Protein AF-A0A6N7WH14-F1 (afdb_monomer)

Structure (mmCIF, N/CA/C/O backbone):
data_AF-A0A6N7WH14-F1
#
_entry.id   AF-A0A6N7WH14-F1
#
loop_
_atom_site.group_PDB
_atom_site.id
_atom_site.type_symbol
_atom_site.label_atom_id
_atom_site.label_alt_id
_atom_site.label_comp_id
_atom_site.label_asym_id
_atom_site.label_entity_id
_atom_site.label_seq_id
_atom_site.pdbx_PDB_ins_code
_atom_site.Cartn_x
_atom_site.Cartn_y
_atom_site.Cartn_z
_atom_site.occupancy
_atom_site.B_iso_or_equiv
_atom_site.auth_seq_id
_atom_site.auth_comp_id
_atom_site.auth_asym_id
_atom_site.auth_atom_id
_atom_site.pdbx_PDB_model_num
ATOM 1 N N . MET A 1 1 ? 15.151 -8.215 -25.742 1.00 89.31 1 MET A N 1
ATOM 2 C CA . MET A 1 1 ? 15.858 -7.360 -24.775 1.00 89.31 1 MET A CA 1
ATOM 3 C C . MET A 1 1 ? 15.892 -5.971 -25.375 1.00 89.31 1 MET A C 1
ATOM 5 O O . MET A 1 1 ? 16.094 -5.897 -26.584 1.00 89.31 1 MET A O 1
ATOM 9 N N . PHE A 1 2 ? 15.720 -4.912 -24.582 1.00 92.88 2 PHE A N 1
ATOM 10 C CA . PHE A 1 2 ? 15.799 -3.542 -25.092 1.00 92.88 2 PHE A CA 1
ATOM 11 C C . PHE A 1 2 ? 17.245 -3.158 -25.418 1.00 92.88 2 PHE A C 1
ATOM 13 O O . PHE A 1 2 ? 18.193 -3.515 -24.712 1.00 92.88 2 PHE A O 1
ATOM 20 N N . THR A 1 3 ? 17.411 -2.418 -26.504 1.00 93.94 3 THR A N 1
ATOM 21 C CA . THR A 1 3 ? 18.642 -1.703 -26.835 1.00 93.94 3 THR A CA 1
ATOM 22 C C . THR A 1 3 ? 18.815 -0.477 -25.935 1.00 93.94 3 THR A C 1
ATOM 24 O O . THR A 1 3 ? 17.905 -0.071 -25.212 1.00 93.94 3 THR A O 1
ATOM 27 N N . GLU A 1 4 ? 20.001 0.132 -25.975 1.00 91.56 4 GLU A N 1
ATOM 28 C CA . GLU A 1 4 ? 20.279 1.369 -25.236 1.00 91.56 4 GLU A CA 1
ATOM 29 C C . GLU A 1 4 ? 19.341 2.505 -25.666 1.00 91.56 4 GLU A C 1
ATOM 31 O O . GLU A 1 4 ? 18.706 3.111 -24.811 1.00 91.56 4 GLU A O 1
ATOM 36 N N . ILE A 1 5 ? 19.166 2.690 -26.981 1.00 94.50 5 ILE A N 1
ATOM 37 C CA . ILE A 1 5 ? 18.263 3.697 -27.559 1.00 94.50 5 ILE A CA 1
ATOM 38 C C . ILE A 1 5 ? 16.813 3.439 -27.137 1.00 94.50 5 ILE A C 1
ATOM 40 O O . ILE A 1 5 ? 16.114 4.365 -26.748 1.00 94.50 5 ILE A O 1
ATOM 44 N N . GLU A 1 6 ? 16.346 2.188 -27.186 1.00 95.44 6 GLU A N 1
ATOM 45 C CA . GLU A 1 6 ? 14.987 1.862 -26.735 1.00 95.44 6 GLU A CA 1
ATOM 46 C C . GLU A 1 6 ? 14.811 2.121 -25.237 1.00 95.44 6 GLU A C 1
ATOM 48 O O . GLU A 1 6 ? 13.754 2.588 -24.831 1.00 95.44 6 GLU A O 1
ATOM 53 N N . THR A 1 7 ? 15.840 1.868 -24.423 1.00 94.69 7 THR A N 1
ATOM 54 C CA . THR A 1 7 ? 15.794 2.165 -22.984 1.00 94.69 7 THR A CA 1
ATOM 55 C C . THR A 1 7 ? 15.702 3.672 -22.733 1.00 94.69 7 THR A C 1
ATOM 57 O O . THR A 1 7 ? 14.920 4.088 -21.885 1.00 94.69 7 THR A O 1
ATOM 60 N N . ASP A 1 8 ? 16.442 4.489 -23.487 1.00 94.44 8 ASP A N 1
ATOM 61 C CA . ASP A 1 8 ? 16.362 5.954 -23.386 1.00 94.44 8 ASP A CA 1
ATOM 62 C C . ASP A 1 8 ? 14.974 6.474 -23.766 1.00 94.44 8 ASP A C 1
ATOM 64 O O . ASP A 1 8 ? 14.409 7.300 -23.056 1.00 94.44 8 ASP A O 1
ATOM 68 N N . VAL A 1 9 ? 14.369 5.916 -24.818 1.00 95.38 9 VAL A N 1
ATOM 69 C CA . VAL A 1 9 ? 12.992 6.256 -25.203 1.00 95.38 9 VAL A CA 1
ATOM 70 C C . VAL A 1 9 ? 11.992 5.905 -24.095 1.00 95.38 9 VAL A C 1
ATOM 72 O O . VAL A 1 9 ? 11.074 6.681 -23.847 1.00 95.38 9 VAL A O 1
ATOM 75 N N . LEU A 1 10 ? 12.155 4.769 -23.402 1.00 95.25 10 LEU A N 1
ATOM 76 C CA . LEU A 1 10 ? 11.286 4.429 -22.266 1.00 95.25 10 LEU A CA 1
ATOM 77 C C . LEU A 1 10 ? 11.414 5.452 -21.128 1.00 95.25 10 LEU A C 1
ATOM 79 O O . LEU A 1 10 ? 10.399 5.831 -20.552 1.00 95.25 10 LEU A O 1
ATOM 83 N N . LEU A 1 11 ? 12.631 5.909 -20.818 1.00 94.44 11 LEU A N 1
ATOM 84 C CA . LEU A 1 11 ? 12.867 6.934 -19.794 1.00 94.44 11 LEU A CA 1
ATOM 85 C C . LEU A 1 11 ? 12.249 8.285 -20.188 1.00 94.44 11 LEU A C 1
ATOM 87 O O . LEU A 1 11 ? 11.604 8.929 -19.365 1.00 94.44 11 LEU A O 1
ATOM 91 N N . GLU A 1 12 ? 12.365 8.687 -21.456 1.00 95.38 12 GLU A N 1
ATOM 92 C CA . GLU A 1 12 ? 11.712 9.897 -21.976 1.00 95.38 12 GLU A CA 1
ATOM 93 C C . GLU A 1 12 ? 10.176 9.806 -21.928 1.00 95.38 12 GLU A C 1
ATOM 95 O O . GLU A 1 12 ? 9.502 10.804 -21.662 1.00 95.38 12 GLU A O 1
ATOM 100 N N . GLU A 1 13 ? 9.598 8.627 -22.183 1.00 94.88 13 GLU A N 1
ATOM 101 C CA . GLU A 1 13 ? 8.156 8.390 -22.029 1.00 94.88 13 GLU A CA 1
ATOM 102 C C . GLU A 1 13 ? 7.737 8.439 -20.550 1.00 94.88 13 GLU A C 1
ATOM 104 O O . GLU A 1 13 ? 6.717 9.045 -20.227 1.00 94.88 13 GLU A O 1
ATOM 109 N N . ILE A 1 14 ? 8.522 7.851 -19.643 1.00 93.94 14 ILE A N 1
ATOM 110 C CA . ILE A 1 14 ? 8.273 7.902 -18.193 1.00 93.94 14 ILE A CA 1
ATOM 111 C C . ILE A 1 14 ? 8.231 9.350 -17.700 1.00 93.94 14 ILE A C 1
ATOM 113 O O . ILE A 1 14 ? 7.238 9.745 -17.082 1.00 93.94 14 ILE A O 1
ATOM 117 N N . ALA A 1 15 ? 9.237 10.147 -18.068 1.00 92.88 15 ALA A N 1
ATOM 118 C CA . ALA A 1 15 ? 9.361 11.542 -17.655 1.00 92.88 15 ALA A CA 1
ATOM 119 C C . ALA A 1 15 ? 8.142 12.393 -18.056 1.00 92.88 15 ALA A C 1
ATOM 121 O O . ALA A 1 15 ? 7.701 13.254 -17.298 1.00 92.88 15 ALA A O 1
ATOM 122 N N . GLN A 1 16 ? 7.529 12.123 -19.214 1.00 92.25 16 GLN A N 1
ATOM 123 C CA . GLN A 1 16 ? 6.303 12.819 -19.634 1.00 92.25 16 GLN A CA 1
ATOM 124 C C . GLN A 1 16 ? 5.112 12.538 -18.711 1.00 92.25 16 GLN A C 1
ATOM 126 O O . GLN A 1 16 ? 4.240 13.392 -18.550 1.00 92.25 16 GLN A O 1
ATOM 131 N N . GLY A 1 17 ? 5.029 11.338 -18.134 1.00 88.12 17 GLY A N 1
ATOM 132 C CA . GLY A 1 17 ? 4.005 11.040 -17.138 1.00 88.12 17 GLY A CA 1
ATOM 133 C C . GLY A 1 17 ? 4.346 11.611 -15.758 1.00 88.12 17 GLY A C 1
ATOM 134 O O . GLY A 1 17 ? 3.426 12.047 -15.068 1.00 88.12 17 GLY A O 1
ATOM 135 N N . ASP A 1 18 ? 5.632 11.707 -15.395 1.00 86.81 18 ASP A N 1
ATOM 136 C CA . ASP A 1 18 ? 6.079 12.358 -14.148 1.00 86.81 18 ASP A CA 1
ATOM 137 C C . ASP A 1 18 ? 5.640 13.825 -14.108 1.00 86.81 18 ASP A C 1
ATOM 139 O O . ASP A 1 18 ? 5.101 14.291 -13.104 1.00 86.81 18 ASP A O 1
ATOM 143 N N . GLU A 1 19 ? 5.757 14.535 -15.236 1.00 87.75 19 GLU A N 1
ATOM 144 C CA . GLU A 1 19 ? 5.267 15.913 -15.384 1.00 87.75 19 GLU A CA 1
ATOM 145 C C . GLU A 1 19 ? 3.758 16.057 -15.111 1.00 87.75 19 GLU A C 1
ATOM 147 O O . GLU A 1 19 ? 3.279 17.147 -14.785 1.00 87.75 19 GLU A O 1
ATOM 152 N N . LEU A 1 20 ? 2.991 14.972 -15.250 1.00 84.94 20 LEU A N 1
ATOM 153 C CA . LEU A 1 20 ? 1.540 14.968 -15.092 1.00 84.94 20 LEU A CA 1
ATOM 154 C C . LEU A 1 20 ? 1.083 14.444 -13.734 1.00 84.94 20 LEU A C 1
ATOM 156 O O . LEU A 1 20 ? 0.039 14.889 -13.267 1.00 84.94 20 LEU A O 1
ATOM 160 N N . TYR A 1 21 ? 1.817 13.525 -13.108 1.00 80.50 21 TYR A N 1
ATOM 161 C CA . TYR A 1 21 ? 1.349 12.706 -11.984 1.00 80.50 21 TYR A CA 1
ATOM 162 C C . TYR A 1 21 ? 0.668 13.492 -10.859 1.00 80.50 21 TYR A C 1
ATOM 164 O O . TYR A 1 21 ? -0.438 13.140 -10.443 1.00 80.50 21 TYR A O 1
ATOM 172 N N . GLU A 1 22 ? 1.278 14.592 -10.417 1.00 79.44 22 GLU A N 1
ATOM 173 C CA . GLU A 1 22 ? 0.738 15.401 -9.319 1.00 79.44 22 GLU A CA 1
ATOM 174 C C . GLU A 1 22 ? -0.555 16.148 -9.689 1.00 79.44 22 GLU A C 1
ATOM 176 O O . GLU A 1 22 ? -1.355 16.481 -8.813 1.00 79.44 22 GLU A O 1
ATOM 181 N N . SER A 1 23 ? -0.778 16.419 -10.978 1.00 84.94 23 SER A N 1
ATOM 182 C CA . SER A 1 23 ? -1.892 17.245 -11.466 1.00 84.94 23 SER A CA 1
ATOM 183 C C . SER A 1 23 ? -2.990 16.458 -12.192 1.00 84.94 23 SER A C 1
ATOM 185 O O . SER A 1 23 ? -4.148 16.877 -12.179 1.00 84.94 23 SER A O 1
ATOM 187 N N . ASP A 1 24 ? -2.651 15.316 -12.797 1.00 86.94 24 ASP A N 1
ATOM 188 C CA . ASP A 1 24 ? -3.544 14.461 -13.580 1.00 86.94 24 ASP A CA 1
ATOM 189 C C . ASP A 1 24 ? -3.035 13.005 -13.629 1.00 86.94 24 ASP A C 1
ATOM 191 O O . ASP A 1 24 ? -2.483 12.526 -14.625 1.00 86.94 24 ASP A O 1
ATOM 195 N N . ALA A 1 25 ? -3.264 12.268 -12.539 1.00 86.62 25 ALA A N 1
ATOM 196 C CA . ALA A 1 25 ? -2.858 10.868 -12.421 1.00 86.62 25 ALA A CA 1
ATOM 197 C C . ALA A 1 25 ? -3.458 9.954 -13.509 1.00 86.62 25 ALA A C 1
ATOM 199 O O . ALA A 1 25 ? -2.819 8.989 -13.917 1.00 86.62 25 ALA A O 1
ATOM 200 N N . ASN A 1 26 ? -4.665 10.239 -14.018 1.00 88.69 26 ASN A N 1
ATOM 201 C CA . ASN A 1 26 ? -5.267 9.409 -15.070 1.00 88.69 26 ASN A CA 1
ATOM 202 C C . ASN A 1 26 ? -4.517 9.561 -16.395 1.00 88.69 26 ASN A C 1
ATOM 204 O O . ASN A 1 26 ? -4.292 8.569 -17.088 1.00 88.69 26 ASN A O 1
ATOM 208 N N . ARG A 1 27 ? -4.109 10.787 -16.729 1.00 89.25 27 ARG A N 1
ATOM 209 C CA . ARG A 1 27 ? -3.313 11.046 -17.928 1.00 89.25 27 ARG A CA 1
ATOM 210 C C . ARG A 1 27 ? -1.874 10.553 -17.779 1.00 89.25 27 ARG A C 1
ATOM 212 O O . ARG A 1 27 ? -1.311 10.066 -18.754 1.00 89.25 27 ARG A O 1
ATOM 219 N N . ALA A 1 28 ? -1.301 10.602 -16.574 1.00 91.38 28 ALA A N 1
ATOM 220 C CA . ALA A 1 28 ? -0.027 9.937 -16.295 1.00 91.38 28 ALA A CA 1
ATOM 221 C C . ALA A 1 28 ? -0.129 8.419 -16.554 1.00 91.38 28 ALA A C 1
ATOM 223 O O . ALA A 1 28 ? 0.705 7.857 -17.263 1.00 91.38 28 ALA A O 1
ATOM 224 N N . ILE A 1 29 ? -1.211 7.770 -16.094 1.00 94.38 29 ILE A N 1
ATOM 225 C CA . ILE A 1 29 ? -1.475 6.339 -16.339 1.00 94.38 29 ILE A CA 1
ATOM 226 C C . ILE A 1 29 ? -1.560 6.007 -17.837 1.00 94.38 29 ILE A C 1
ATOM 228 O O . ILE A 1 29 ? -1.097 4.938 -18.225 1.00 94.38 29 ILE A O 1
ATOM 232 N N . ASP A 1 30 ? -2.107 6.878 -18.694 1.00 92.44 30 ASP A N 1
ATOM 233 C CA . ASP A 1 30 ? -2.156 6.627 -20.148 1.00 92.44 30 ASP A CA 1
ATOM 234 C C . ASP A 1 30 ? -0.770 6.385 -20.758 1.00 92.44 30 ASP A C 1
ATOM 236 O O . ASP A 1 30 ? -0.611 5.539 -21.641 1.00 92.44 30 ASP A O 1
ATOM 240 N N . ILE A 1 31 ? 0.231 7.107 -20.261 1.00 93.44 31 ILE A N 1
ATOM 241 C CA . ILE A 1 31 ? 1.618 6.998 -20.710 1.00 93.44 31 ILE A CA 1
ATOM 242 C C . ILE A 1 31 ? 2.280 5.815 -20.003 1.00 93.44 31 ILE A C 1
ATOM 244 O O . ILE A 1 31 ? 2.768 4.869 -20.628 1.00 93.44 31 ILE A O 1
ATOM 248 N N . TRP A 1 32 ? 2.230 5.836 -18.678 1.00 95.38 32 TRP A N 1
ATOM 249 C CA . TRP A 1 32 ? 2.937 4.906 -17.817 1.00 95.38 32 TRP A CA 1
ATOM 250 C C . TRP A 1 32 ? 2.485 3.456 -17.964 1.00 95.38 32 TRP A C 1
ATOM 252 O O . TRP A 1 32 ? 3.312 2.546 -17.988 1.00 95.38 32 TRP A O 1
ATOM 262 N N . TYR A 1 33 ? 1.187 3.211 -18.124 1.00 96.31 33 TYR A N 1
ATOM 263 C CA . TYR A 1 33 ? 0.689 1.853 -18.310 1.00 96.31 33 TYR A CA 1
ATOM 264 C C . TYR A 1 33 ? 1.182 1.237 -19.627 1.00 96.31 33 TYR A C 1
ATOM 266 O O . TYR A 1 33 ? 1.518 0.053 -19.673 1.00 96.31 33 TYR A O 1
ATOM 274 N N . SER A 1 34 ? 1.297 2.045 -20.686 1.00 95.81 34 SER A N 1
ATOM 275 C CA . SER A 1 34 ? 1.865 1.609 -21.965 1.00 95.81 34 SER A CA 1
ATOM 276 C C . SER A 1 34 ? 3.337 1.212 -21.813 1.00 95.81 34 SER A C 1
ATOM 278 O O . SER A 1 34 ? 3.736 0.132 -22.255 1.00 95.81 34 SER A O 1
ATOM 280 N N . VAL A 1 35 ? 4.129 2.037 -21.119 1.00 96.19 35 VAL A N 1
ATOM 281 C CA . VAL A 1 35 ? 5.536 1.740 -20.801 1.00 96.19 35 VAL A CA 1
ATOM 282 C C . VAL A 1 35 ? 5.658 0.450 -19.987 1.00 96.19 35 VAL A C 1
ATOM 284 O O . VAL A 1 35 ? 6.426 -0.443 -20.352 1.00 96.19 35 VAL A O 1
ATOM 287 N N . PHE A 1 36 ? 4.846 0.303 -18.937 1.00 96.88 36 PHE A N 1
ATOM 288 C CA . PHE A 1 36 ? 4.792 -0.911 -18.124 1.00 96.88 36 PHE A CA 1
ATOM 289 C C . PHE A 1 36 ? 4.541 -2.156 -18.981 1.00 96.88 36 PHE A C 1
ATOM 291 O O . PHE A 1 36 ? 5.265 -3.143 -18.854 1.00 96.88 36 PHE A O 1
ATOM 298 N N . LEU A 1 37 ? 3.554 -2.119 -19.882 1.00 97.62 37 LEU A N 1
ATOM 299 C CA . LEU A 1 37 ? 3.241 -3.259 -20.742 1.00 97.62 37 LEU A CA 1
ATOM 300 C C . LEU A 1 37 ? 4.403 -3.614 -21.676 1.00 97.62 37 LEU A C 1
ATOM 302 O O . LEU A 1 37 ? 4.669 -4.801 -21.870 1.00 97.62 37 LEU A O 1
ATOM 306 N N . LYS A 1 38 ? 5.121 -2.625 -22.229 1.00 97.00 38 LYS A N 1
ATOM 307 C CA . LYS A 1 38 ? 6.330 -2.878 -23.035 1.00 97.00 38 LYS A CA 1
ATOM 308 C C . LYS A 1 38 ? 7.372 -3.639 -22.209 1.00 97.00 38 LYS A C 1
ATOM 310 O O . LYS A 1 38 ? 7.837 -4.692 -22.644 1.00 97.00 38 LYS A O 1
ATOM 315 N N . ILE A 1 39 ? 7.679 -3.150 -21.005 1.00 96.31 39 ILE A N 1
ATOM 316 C CA . ILE A 1 39 ? 8.662 -3.762 -20.096 1.00 96.31 39 ILE A CA 1
ATOM 317 C C . ILE A 1 39 ? 8.235 -5.179 -19.697 1.00 96.31 39 ILE A C 1
ATOM 319 O O . ILE A 1 39 ? 9.015 -6.126 -19.814 1.00 96.31 39 ILE A O 1
ATOM 323 N N . ALA A 1 40 ? 6.979 -5.344 -19.280 1.00 96.56 40 ALA A N 1
ATOM 324 C CA . ALA A 1 40 ? 6.444 -6.626 -18.851 1.00 96.56 40 ALA A CA 1
ATOM 325 C C . ALA A 1 40 ? 6.462 -7.664 -19.984 1.00 96.56 40 ALA A C 1
ATOM 327 O O . ALA A 1 40 ? 6.865 -8.809 -19.774 1.00 96.56 40 ALA A O 1
ATOM 328 N N . ASN A 1 41 ? 6.055 -7.274 -21.195 1.00 97.00 41 ASN A N 1
ATOM 329 C CA . ASN A 1 41 ? 6.047 -8.167 -22.352 1.00 97.00 41 ASN A CA 1
ATOM 330 C C . ASN A 1 41 ? 7.458 -8.586 -22.763 1.00 97.00 41 ASN A C 1
ATOM 332 O O . ASN A 1 41 ? 7.674 -9.757 -23.075 1.00 97.00 41 ASN A O 1
ATOM 336 N N . GLU A 1 42 ? 8.421 -7.667 -22.717 1.00 96.31 42 GLU A N 1
ATOM 337 C CA . GLU A 1 42 ? 9.811 -7.982 -23.031 1.00 96.31 42 GLU A CA 1
ATOM 338 C C . GLU A 1 42 ? 10.405 -8.971 -22.018 1.00 96.31 42 GLU A C 1
ATOM 340 O O . GLU A 1 42 ? 10.963 -10.005 -22.392 1.00 96.31 42 GLU A O 1
ATOM 345 N N . SER A 1 43 ? 10.202 -8.732 -20.722 1.00 94.94 43 SER A N 1
ATOM 346 C CA . SER A 1 43 ? 10.679 -9.641 -19.674 1.00 94.94 43 SER A CA 1
ATOM 347 C C . SER A 1 43 ? 10.025 -11.026 -19.754 1.00 94.94 43 SER A C 1
ATOM 349 O O . SER A 1 43 ? 10.706 -12.044 -19.586 1.00 94.94 43 SER A O 1
ATOM 351 N N . LYS A 1 44 ? 8.739 -11.095 -20.123 1.00 94.62 44 LYS A N 1
ATOM 352 C CA . LYS A 1 44 ? 8.045 -12.360 -20.420 1.00 94.62 44 LYS A CA 1
ATOM 353 C C . LYS A 1 44 ? 8.605 -13.066 -21.651 1.00 94.62 44 LYS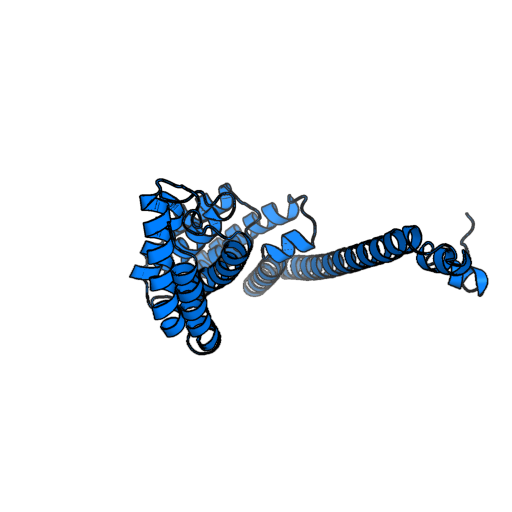 A C 1
ATOM 355 O O . LYS A 1 44 ? 8.792 -14.282 -21.613 1.00 94.62 44 LYS A O 1
ATOM 360 N N . ALA A 1 45 ? 8.899 -12.339 -22.730 1.00 95.81 45 ALA A N 1
ATOM 361 C CA . ALA A 1 45 ? 9.515 -12.904 -23.933 1.00 95.81 45 ALA A CA 1
ATOM 362 C C . ALA A 1 45 ? 10.894 -13.516 -23.624 1.00 95.81 45 ALA A C 1
ATOM 364 O O . ALA A 1 45 ? 11.270 -14.546 -24.188 1.00 95.81 45 ALA A O 1
ATOM 365 N N . MET A 1 46 ? 11.599 -12.939 -22.649 1.00 94.25 46 MET A N 1
ATOM 366 C CA . MET A 1 46 ? 12.848 -13.462 -22.096 1.00 94.25 46 MET A CA 1
ATOM 367 C C . MET A 1 46 ? 12.662 -14.602 -21.080 1.00 94.25 46 MET A C 1
ATOM 369 O O . MET A 1 46 ? 13.654 -15.138 -20.588 1.00 94.25 46 MET A O 1
ATOM 373 N N . LYS A 1 47 ? 11.419 -15.009 -20.782 1.00 94.31 47 LYS A N 1
ATOM 374 C CA . LYS A 1 47 ? 11.053 -16.028 -19.779 1.00 94.31 47 LYS A CA 1
ATOM 375 C C . LYS A 1 47 ? 11.584 -15.714 -18.375 1.00 94.31 47 LYS A C 1
ATOM 377 O O . LYS A 1 47 ? 11.900 -16.625 -17.611 1.00 94.31 47 LYS A O 1
ATOM 382 N N . SER A 1 48 ? 11.705 -14.430 -18.055 1.00 93.19 48 SER A N 1
ATOM 383 C CA . SER A 1 48 ? 12.173 -13.958 -16.758 1.00 93.19 48 SER A CA 1
ATOM 384 C C . SER A 1 48 ? 10.999 -13.685 -15.823 1.00 93.19 48 SER A C 1
ATOM 386 O O . SER A 1 48 ? 10.009 -13.085 -16.233 1.00 93.19 48 SER A O 1
ATOM 388 N N . THR A 1 49 ? 11.147 -14.057 -14.551 1.00 92.12 49 THR A N 1
ATOM 389 C CA . THR A 1 49 ? 10.255 -13.622 -13.465 1.00 92.12 49 THR A CA 1
ATOM 390 C C . THR A 1 49 ? 10.664 -12.265 -12.886 1.00 92.12 49 THR A C 1
ATOM 392 O O . THR A 1 49 ? 9.954 -11.713 -12.055 1.00 92.12 49 THR A O 1
ATOM 395 N N . TYR A 1 50 ? 11.787 -11.691 -13.316 1.00 90.81 50 TYR A N 1
ATOM 396 C CA . TYR A 1 50 ? 12.209 -10.342 -12.941 1.00 90.81 50 TYR A CA 1
ATOM 397 C C . TYR A 1 50 ? 11.682 -9.313 -13.950 1.00 90.81 50 TYR A C 1
ATOM 399 O O . TYR A 1 50 ? 12.016 -9.401 -15.136 1.00 90.81 50 TYR A O 1
ATOM 407 N N . LEU A 1 51 ? 10.886 -8.339 -13.480 1.00 90.88 51 LEU A N 1
ATOM 408 C CA . LEU A 1 51 ? 10.180 -7.353 -14.318 1.00 90.88 51 LEU A CA 1
ATOM 409 C C . LEU A 1 51 ? 11.118 -6.548 -15.221 1.00 90.88 51 LEU A C 1
ATOM 411 O O . LEU A 1 51 ? 10.768 -6.281 -16.366 1.00 90.88 51 LEU A O 1
ATOM 415 N N . TYR A 1 52 ? 12.316 -6.201 -14.751 1.00 90.50 52 TYR A N 1
ATOM 416 C CA . TYR A 1 52 ? 13.252 -5.350 -15.494 1.00 90.50 52 TYR A CA 1
ATOM 417 C C . TYR A 1 52 ? 14.321 -6.139 -16.259 1.00 90.50 52 TYR A C 1
ATOM 419 O O . TYR A 1 52 ? 15.330 -5.574 -16.667 1.00 90.50 52 TYR A O 1
ATOM 427 N N . ALA A 1 53 ? 14.129 -7.444 -16.479 1.00 89.75 53 ALA A N 1
ATOM 428 C CA . ALA A 1 53 ? 15.124 -8.287 -17.150 1.00 89.75 53 ALA A CA 1
ATOM 429 C C . ALA A 1 53 ? 15.433 -7.866 -18.594 1.00 89.75 53 ALA A C 1
ATOM 431 O O . ALA A 1 53 ? 16.512 -8.169 -19.105 1.00 89.75 53 ALA A O 1
ATOM 432 N N . GLY A 1 54 ? 14.503 -7.163 -19.246 1.00 89.06 54 GLY A N 1
ATOM 433 C CA . GLY A 1 54 ? 14.711 -6.566 -20.562 1.00 89.06 54 GLY A CA 1
ATOM 434 C C . GLY A 1 54 ? 15.676 -5.377 -20.589 1.00 89.06 54 GLY A C 1
ATOM 435 O O . GLY A 1 54 ? 16.122 -5.024 -21.680 1.00 89.06 54 GLY A O 1
ATOM 436 N N . ILE A 1 55 ? 16.003 -4.779 -19.437 1.00 91.12 55 ILE A N 1
ATOM 437 C CA . ILE A 1 55 ? 16.830 -3.571 -19.314 1.00 91.12 55 ILE A CA 1
ATOM 438 C C . ILE A 1 55 ? 18.273 -3.972 -19.003 1.00 91.12 55 ILE A C 1
ATOM 440 O O . ILE A 1 55 ? 18.567 -4.566 -17.968 1.00 91.12 55 ILE A O 1
ATOM 444 N N . ARG A 1 56 ? 19.189 -3.667 -19.926 1.00 85.62 56 ARG A N 1
ATOM 445 C CA . ARG A 1 56 ? 20.591 -4.105 -19.833 1.00 85.62 56 ARG A CA 1
ATOM 446 C C . ARG A 1 56 ? 21.417 -3.280 -18.847 1.00 85.62 56 ARG A C 1
ATOM 448 O O . ARG A 1 56 ? 22.330 -3.818 -18.222 1.00 85.62 56 ARG A O 1
ATOM 455 N N . ASP A 1 57 ? 21.142 -1.983 -18.769 1.00 88.50 57 ASP A N 1
ATOM 456 C CA . ASP A 1 57 ? 21.870 -1.063 -17.902 1.00 88.50 57 ASP A CA 1
ATOM 457 C C . ASP A 1 57 ? 21.274 -1.074 -16.491 1.00 88.50 57 ASP A C 1
ATOM 459 O O . ASP A 1 57 ? 20.081 -0.837 -16.303 1.00 88.50 57 ASP A O 1
ATOM 463 N N . TYR A 1 58 ? 22.118 -1.356 -15.499 1.00 84.19 58 TYR A N 1
ATOM 464 C CA . TYR A 1 58 ? 21.702 -1.444 -14.102 1.00 84.19 58 TYR A CA 1
ATOM 465 C C . TYR A 1 58 ? 21.177 -0.110 -13.556 1.00 84.19 58 TYR A C 1
ATOM 467 O O . TYR A 1 58 ? 20.177 -0.096 -12.845 1.00 84.19 58 TYR A O 1
ATOM 475 N N . TRP A 1 59 ? 21.825 1.008 -13.886 1.00 87.38 59 TRP A N 1
ATOM 476 C CA . TRP A 1 59 ? 21.430 2.324 -13.388 1.00 87.38 59 TRP A CA 1
ATOM 477 C C . TRP A 1 59 ? 20.107 2.770 -14.002 1.00 87.38 59 TRP A C 1
ATOM 479 O O . TRP A 1 59 ? 19.234 3.230 -13.271 1.00 87.38 59 TRP A O 1
ATOM 489 N N . LYS A 1 60 ? 19.904 2.524 -15.302 1.00 89.50 60 LYS A N 1
ATOM 490 C CA . LYS A 1 60 ? 18.608 2.781 -15.952 1.00 89.50 60 LYS A CA 1
ATOM 491 C C . LYS A 1 60 ? 17.503 1.877 -15.398 1.00 89.50 60 LYS A C 1
ATOM 493 O O . LYS A 1 60 ? 16.379 2.325 -15.211 1.00 89.50 60 LYS A O 1
ATOM 498 N N . ALA A 1 61 ? 17.810 0.617 -15.075 1.00 86.75 61 ALA A N 1
ATOM 499 C CA . ALA A 1 61 ? 16.849 -0.273 -14.421 1.00 86.75 61 ALA A CA 1
ATOM 500 C C . ALA A 1 61 ? 16.452 0.226 -13.018 1.00 86.75 61 ALA A C 1
ATOM 502 O O . ALA A 1 61 ? 15.288 0.115 -12.644 1.00 86.75 61 ALA A O 1
ATOM 503 N N . MET A 1 62 ? 17.395 0.796 -12.259 1.00 84.69 62 MET A N 1
ATOM 504 C CA . MET A 1 62 ? 17.111 1.418 -10.960 1.00 84.69 62 MET A CA 1
ATOM 505 C C . MET A 1 62 ? 16.225 2.662 -11.094 1.00 84.69 62 MET A C 1
ATOM 507 O O . MET A 1 62 ? 15.309 2.833 -10.298 1.00 84.69 62 MET A O 1
ATOM 511 N N . GLU A 1 63 ? 16.463 3.499 -12.105 1.00 87.06 63 GLU A N 1
ATOM 512 C CA . GLU A 1 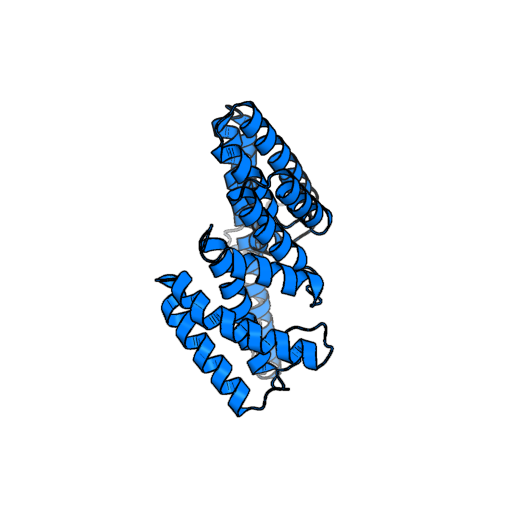63 ? 15.643 4.682 -12.395 1.00 87.06 63 GLU A CA 1
ATOM 513 C C . GLU A 1 63 ? 14.201 4.296 -12.752 1.00 87.06 63 GLU A C 1
ATOM 515 O O . GLU A 1 63 ? 13.256 4.764 -12.119 1.00 87.06 63 GLU A O 1
ATOM 520 N N . ILE A 1 64 ? 14.034 3.334 -13.666 1.00 86.12 64 ILE A N 1
ATOM 521 C CA . ILE A 1 64 ? 12.722 2.763 -14.008 1.00 86.12 64 ILE A CA 1
ATOM 522 C C . ILE A 1 64 ? 12.057 2.140 -12.772 1.00 86.12 64 ILE A C 1
ATOM 524 O O . ILE A 1 64 ? 10.847 2.256 -12.593 1.00 86.12 64 ILE A O 1
ATOM 528 N N . SER A 1 65 ? 12.824 1.487 -11.894 1.00 83.62 65 SER A N 1
ATOM 529 C CA . SER A 1 65 ? 12.262 0.915 -10.670 1.00 83.62 65 SER A CA 1
ATOM 530 C C . SER A 1 65 ? 11.728 1.973 -9.707 1.00 83.62 65 SER A C 1
ATOM 532 O O . SER A 1 65 ? 10.789 1.663 -8.983 1.00 83.62 65 SER A O 1
ATOM 534 N N . GLY A 1 66 ? 12.299 3.181 -9.684 1.00 82.06 66 GLY A N 1
ATOM 535 C CA . GLY A 1 66 ? 11.784 4.286 -8.871 1.00 82.06 66 GLY A CA 1
ATOM 536 C C . GLY A 1 66 ? 10.403 4.741 -9.344 1.00 82.06 66 GLY A C 1
ATOM 537 O O . GLY A 1 66 ? 9.473 4.813 -8.549 1.00 82.06 66 GLY A O 1
ATOM 538 N N . TRP A 1 67 ? 10.245 4.926 -10.656 1.00 90.06 67 TRP A N 1
ATOM 539 C CA . TRP A 1 67 ? 8.965 5.272 -11.286 1.00 90.06 67 TRP A CA 1
ATOM 540 C C . TRP A 1 67 ? 7.855 4.234 -11.039 1.00 90.06 67 TRP A C 1
ATOM 542 O O . TRP A 1 67 ? 6.666 4.553 -10.978 1.00 90.06 67 TRP A O 1
ATOM 552 N N . PHE A 1 68 ? 8.217 2.958 -10.909 1.00 89.75 68 PHE A N 1
ATOM 553 C CA . PHE A 1 68 ? 7.232 1.894 -10.756 1.00 89.75 68 PHE A CA 1
ATOM 554 C C . PHE A 1 68 ? 6.370 2.055 -9.492 1.00 89.75 68 PHE A C 1
ATOM 556 O O . PHE A 1 68 ? 5.168 1.774 -9.531 1.00 89.75 68 PHE A O 1
ATOM 563 N N . ASP A 1 69 ? 6.946 2.557 -8.398 1.00 86.75 69 ASP A N 1
ATOM 564 C CA . ASP A 1 69 ? 6.206 2.840 -7.163 1.00 86.75 69 ASP A CA 1
ATOM 565 C C . ASP A 1 69 ? 5.175 3.971 -7.362 1.00 86.75 69 ASP A C 1
ATOM 567 O O . ASP A 1 69 ? 4.064 3.917 -6.811 1.00 86.75 69 ASP A O 1
ATOM 571 N N . ASP A 1 70 ? 5.483 4.944 -8.224 1.00 89.69 70 ASP A N 1
ATOM 572 C CA . ASP A 1 70 ? 4.559 6.013 -8.612 1.00 89.69 70 ASP A CA 1
ATOM 573 C C . ASP A 1 70 ? 3.410 5.482 -9.471 1.00 89.69 70 ASP A C 1
ATOM 575 O O . ASP A 1 70 ? 2.254 5.844 -9.241 1.00 89.69 70 ASP A O 1
ATOM 579 N N . LEU A 1 71 ? 3.667 4.542 -10.388 1.00 92.88 71 LEU A N 1
ATOM 580 C CA . LEU A 1 71 ? 2.603 3.881 -11.151 1.00 92.88 71 LEU A CA 1
ATOM 581 C C . LEU A 1 71 ? 1.659 3.076 -10.241 1.00 92.88 71 LEU A C 1
ATOM 583 O O . LEU A 1 71 ? 0.433 3.162 -10.383 1.00 92.88 71 LEU A O 1
ATOM 587 N N . VAL A 1 72 ? 2.202 2.311 -9.287 1.00 91.19 72 VAL A N 1
ATOM 588 C CA . VAL A 1 72 ? 1.395 1.578 -8.293 1.00 91.19 72 VAL A CA 1
ATOM 589 C C . VAL A 1 72 ? 0.498 2.546 -7.518 1.00 91.19 72 VAL A C 1
ATOM 591 O O . VAL A 1 72 ? -0.698 2.280 -7.332 1.00 91.19 72 VAL A O 1
ATOM 594 N N . SER A 1 73 ? 1.062 3.682 -7.105 1.00 87.88 73 SER A N 1
ATOM 595 C CA . SER A 1 73 ? 0.362 4.737 -6.376 1.00 87.88 73 SER A CA 1
ATOM 596 C C . SER A 1 73 ? -0.709 5.416 -7.233 1.00 87.88 73 SER A C 1
ATOM 598 O O . SER A 1 73 ? -1.851 5.547 -6.791 1.00 87.88 73 SER A O 1
ATOM 600 N N . ALA A 1 74 ? -0.410 5.772 -8.482 1.00 90.50 74 ALA A N 1
ATOM 601 C CA . ALA A 1 74 ? -1.365 6.368 -9.414 1.00 90.50 74 ALA A CA 1
ATOM 602 C C . ALA A 1 74 ? -2.581 5.463 -9.634 1.00 90.50 74 ALA A C 1
ATOM 604 O O . ALA A 1 74 ? -3.727 5.914 -9.530 1.00 90.50 74 ALA A O 1
ATOM 605 N N . PHE A 1 75 ? -2.355 4.164 -9.862 1.00 92.81 75 PHE A N 1
ATOM 606 C CA . PHE A 1 75 ? -3.447 3.200 -9.966 1.00 92.81 75 PHE A CA 1
ATOM 607 C C . PHE A 1 75 ? -4.281 3.138 -8.694 1.00 92.81 75 PHE A C 1
ATOM 609 O O . PHE A 1 75 ? -5.509 3.093 -8.774 1.00 92.81 75 PHE A O 1
ATOM 616 N N . PHE A 1 76 ? -3.641 3.181 -7.527 1.00 85.12 76 PHE A N 1
ATOM 617 C CA . PHE A 1 76 ? -4.361 3.235 -6.264 1.00 85.12 76 PHE A CA 1
ATOM 618 C C . PHE A 1 76 ? -5.291 4.463 -6.197 1.00 85.12 76 PHE A C 1
ATOM 620 O O . PHE A 1 76 ? -6.479 4.333 -5.893 1.00 85.12 76 PHE A O 1
ATOM 627 N N . TRP A 1 77 ? -4.786 5.648 -6.547 1.00 84.75 77 TRP A N 1
ATOM 628 C CA . TRP A 1 77 ? -5.537 6.908 -6.492 1.00 84.75 77 TRP A CA 1
ATOM 629 C C . TRP A 1 77 ? -6.612 7.059 -7.575 1.00 84.75 77 TRP A C 1
ATOM 631 O O . TRP A 1 77 ? -7.554 7.830 -7.395 1.00 84.75 77 TRP A O 1
ATOM 641 N N . SER A 1 78 ? -6.535 6.292 -8.665 1.00 85.62 78 SER A N 1
ATOM 642 C CA . SER A 1 78 ? -7.528 6.327 -9.751 1.00 85.62 78 SER A CA 1
ATOM 643 C C . SER A 1 78 ? -8.938 5.855 -9.335 1.00 85.62 78 SER A C 1
ATOM 645 O O . SER A 1 78 ? -9.937 6.200 -9.978 1.00 85.62 78 SER A O 1
ATOM 647 N N . GLY A 1 79 ? -9.064 5.107 -8.231 1.00 84.75 79 GLY A N 1
ATOM 648 C CA . GLY A 1 79 ? -10.344 4.598 -7.736 1.00 84.75 79 GLY A CA 1
ATOM 649 C C . GLY A 1 79 ? -10.993 3.607 -8.711 1.00 84.75 79 GLY A C 1
ATOM 650 O O . GLY A 1 79 ? -10.446 2.531 -8.945 1.00 84.75 79 GLY A O 1
ATOM 651 N N . ARG A 1 80 ? -12.185 3.950 -9.237 1.00 84.69 80 ARG A N 1
ATOM 652 C CA . ARG A 1 80 ? -12.892 3.166 -10.281 1.00 84.69 80 ARG A CA 1
ATOM 653 C C . ARG A 1 80 ? -12.517 3.578 -11.704 1.00 84.69 80 ARG A C 1
ATOM 655 O O . ARG A 1 80 ? -12.893 2.889 -12.650 1.00 84.69 80 ARG A O 1
ATOM 662 N N . ASN A 1 81 ? -11.820 4.700 -11.875 1.00 88.81 81 ASN A N 1
ATOM 663 C CA . ASN A 1 81 ? -11.270 5.031 -13.182 1.00 88.81 81 ASN A CA 1
ATOM 664 C C . ASN A 1 81 ? -10.167 4.019 -13.495 1.00 88.81 81 ASN A C 1
ATOM 666 O O . ASN A 1 81 ? -9.479 3.568 -12.586 1.00 88.81 81 ASN A O 1
ATOM 670 N N . ARG A 1 82 ? -10.012 3.646 -14.769 1.00 91.94 82 ARG A N 1
ATOM 671 C CA . ARG A 1 82 ? -8.970 2.695 -15.199 1.00 91.94 82 ARG A CA 1
ATOM 672 C C . ARG A 1 82 ? -9.042 1.330 -14.495 1.00 91.94 82 ARG A C 1
ATOM 674 O O . ARG A 1 82 ? -8.024 0.673 -14.299 1.00 91.94 82 ARG A O 1
ATOM 681 N N . GLU A 1 83 ? -10.241 0.889 -14.092 1.00 94.38 83 GLU A N 1
ATOM 682 C CA . GLU A 1 83 ? -10.408 -0.363 -13.338 1.00 94.38 83 GLU A CA 1
ATOM 683 C C . GLU A 1 83 ? -9.852 -1.590 -14.072 1.00 94.38 83 GLU A C 1
ATOM 685 O O . GLU A 1 83 ? -9.304 -2.486 -13.435 1.00 94.38 83 GLU A O 1
ATOM 690 N N . LYS A 1 84 ? -9.952 -1.619 -15.406 1.00 94.94 84 LYS A N 1
ATOM 691 C CA . LYS A 1 84 ? -9.455 -2.733 -16.219 1.00 94.94 84 LYS A CA 1
ATOM 692 C C . LYS A 1 84 ? -7.935 -2.778 -16.198 1.00 94.94 84 LYS A C 1
ATOM 694 O O . LYS A 1 84 ? -7.366 -3.826 -15.916 1.00 94.94 84 LYS A O 1
ATOM 699 N N . GLU A 1 85 ? -7.301 -1.637 -16.440 1.00 96.75 85 GLU A N 1
ATOM 700 C CA . GLU A 1 85 ? -5.850 -1.481 -16.441 1.00 96.75 85 GLU A CA 1
ATOM 701 C C . GLU A 1 85 ? -5.272 -1.776 -15.055 1.00 96.75 85 GLU A C 1
ATOM 703 O O . GLU A 1 85 ? -4.296 -2.511 -14.948 1.00 96.75 85 GLU A O 1
ATOM 708 N N . ARG A 1 86 ? -5.922 -1.289 -13.990 1.00 95.81 86 ARG A N 1
ATOM 709 C CA . ARG A 1 86 ? -5.549 -1.559 -12.595 1.00 95.81 86 ARG A CA 1
ATOM 710 C C . ARG A 1 86 ? -5.645 -3.046 -12.253 1.00 95.81 86 ARG A C 1
ATOM 712 O O . ARG A 1 86 ? -4.728 -3.602 -11.644 1.00 95.81 86 ARG A O 1
ATOM 719 N N . GLU A 1 87 ? -6.745 -3.699 -12.633 1.00 96.44 87 GLU A N 1
ATOM 720 C CA . GLU A 1 87 ? -6.948 -5.133 -12.404 1.00 96.44 87 GLU A CA 1
ATOM 721 C C . GLU A 1 87 ? -5.921 -5.974 -13.174 1.00 96.44 87 GLU A C 1
ATOM 723 O O . GLU A 1 87 ? -5.325 -6.895 -12.609 1.00 96.44 87 GLU A O 1
ATOM 728 N N . GLU A 1 88 ? -5.686 -5.648 -14.446 1.00 97.12 88 GLU A N 1
ATOM 729 C CA . GLU A 1 88 ? -4.703 -6.319 -15.293 1.00 97.12 88 GLU A CA 1
ATOM 730 C C . GLU A 1 88 ? -3.278 -6.121 -14.767 1.00 97.12 88 GLU A C 1
ATOM 732 O O . GLU A 1 88 ? -2.557 -7.102 -14.595 1.00 97.12 88 GLU A O 1
ATOM 737 N N . PHE A 1 89 ? -2.901 -4.888 -14.419 1.00 96.62 89 PHE A N 1
ATOM 738 C CA . PHE A 1 89 ? -1.612 -4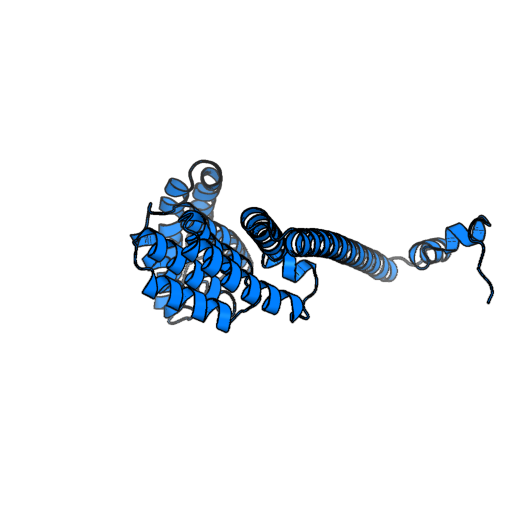.555 -13.814 1.00 96.62 89 PHE A CA 1
ATOM 739 C C . PHE A 1 89 ? -1.335 -5.403 -12.566 1.00 96.62 89 PHE A C 1
ATOM 741 O O . PHE A 1 89 ? -0.323 -6.104 -12.503 1.00 96.62 89 PHE A O 1
ATOM 748 N N . CYS A 1 90 ? -2.264 -5.417 -11.601 1.00 96.44 90 CYS A N 1
ATOM 749 C CA . CYS A 1 90 ? -2.091 -6.184 -10.366 1.00 96.44 90 CYS A CA 1
ATOM 750 C C . CYS A 1 90 ? -1.963 -7.689 -10.644 1.00 96.44 90 CYS A C 1
ATOM 752 O O . CYS A 1 90 ? -1.139 -8.367 -10.030 1.00 96.44 90 CYS A O 1
ATOM 754 N N . LYS A 1 91 ? -2.761 -8.229 -11.574 1.00 95.69 91 LYS A N 1
ATOM 755 C CA . LYS A 1 91 ? -2.704 -9.652 -11.939 1.00 95.69 91 LYS A CA 1
ATOM 756 C C . LYS A 1 91 ? -1.405 -10.022 -12.640 1.00 95.69 91 LYS A C 1
ATOM 758 O O . LYS A 1 91 ? -0.848 -11.063 -12.308 1.00 95.69 91 LYS A O 1
ATOM 763 N N . ILE A 1 92 ? -0.924 -9.191 -13.565 1.00 96.25 92 ILE A N 1
ATOM 764 C CA . ILE A 1 92 ? 0.366 -9.400 -14.230 1.00 96.25 92 ILE A CA 1
ATOM 765 C C . ILE A 1 92 ? 1.470 -9.467 -13.174 1.00 96.25 92 ILE A C 1
ATOM 767 O O . ILE A 1 92 ? 2.219 -10.439 -13.132 1.00 96.25 92 ILE A O 1
ATOM 771 N N . MET A 1 93 ? 1.521 -8.490 -12.264 1.00 95.62 93 MET A N 1
ATOM 772 C CA . MET A 1 93 ? 2.541 -8.463 -11.216 1.00 95.62 93 MET A CA 1
ATOM 773 C C . MET A 1 93 ? 2.486 -9.693 -10.310 1.00 95.62 93 MET A C 1
ATOM 775 O O . MET A 1 93 ? 3.514 -10.306 -10.053 1.00 95.62 93 MET A O 1
ATOM 779 N N . MET A 1 94 ? 1.298 -10.110 -9.868 1.00 94.25 94 MET A N 1
ATOM 780 C CA . MET A 1 94 ? 1.164 -11.260 -8.968 1.00 94.25 94 MET A CA 1
ATOM 781 C C . MET A 1 94 ? 1.391 -12.625 -9.632 1.00 94.25 94 MET A C 1
ATOM 783 O O . MET A 1 94 ? 1.752 -13.579 -8.935 1.00 94.25 94 MET A O 1
ATOM 787 N N . ASN A 1 95 ? 1.105 -12.767 -10.925 1.00 93.88 95 ASN A N 1
ATOM 788 C CA . ASN A 1 95 ? 1.122 -14.073 -11.591 1.00 93.88 95 ASN A CA 1
ATOM 789 C C . ASN A 1 95 ? 2.396 -14.313 -12.394 1.00 93.88 95 ASN A C 1
ATOM 791 O O . ASN A 1 95 ? 2.842 -15.455 -12.485 1.00 93.88 95 ASN A O 1
ATOM 795 N N . ASP A 1 96 ? 2.964 -13.254 -12.967 1.00 93.19 96 ASP A N 1
ATOM 796 C CA . ASP A 1 96 ? 4.009 -13.388 -13.977 1.00 93.19 96 ASP A CA 1
ATOM 797 C C . ASP A 1 96 ? 5.397 -13.019 -13.445 1.00 93.19 96 ASP A C 1
ATOM 799 O O . ASP A 1 96 ? 6.403 -13.445 -14.015 1.00 93.19 96 ASP A O 1
ATOM 803 N N . PHE A 1 97 ? 5.463 -12.259 -12.348 1.00 92.62 97 PHE A N 1
ATOM 804 C CA . PHE A 1 97 ? 6.714 -11.754 -11.795 1.00 92.62 97 PHE A CA 1
ATOM 805 C C . PHE A 1 97 ? 6.935 -12.193 -10.345 1.00 92.62 97 PHE A C 1
ATOM 807 O O . PHE A 1 97 ? 6.001 -12.360 -9.560 1.00 92.62 97 PHE A O 1
ATOM 814 N N . ASP A 1 98 ? 8.205 -12.379 -9.989 1.00 88.25 98 ASP A N 1
ATOM 815 C CA . ASP A 1 98 ? 8.628 -12.582 -8.612 1.00 88.25 98 ASP A CA 1
ATOM 816 C C . ASP A 1 98 ? 8.646 -11.230 -7.902 1.00 88.25 98 ASP A C 1
ATOM 818 O O . ASP A 1 98 ? 9.589 -10.444 -7.991 1.00 88.25 98 ASP A O 1
ATOM 822 N N . THR A 1 99 ? 7.542 -10.948 -7.223 1.00 79.88 99 THR A N 1
ATOM 823 C CA . THR A 1 99 ? 7.342 -9.716 -6.466 1.00 79.88 99 THR A CA 1
ATOM 824 C C . THR A 1 99 ? 7.894 -9.799 -5.047 1.00 79.88 99 THR A C 1
ATOM 826 O O . THR A 1 99 ? 7.733 -8.842 -4.298 1.00 79.88 99 THR A O 1
ATOM 829 N N . GLY A 1 100 ? 8.472 -10.931 -4.621 1.00 80.56 100 GLY A N 1
ATOM 830 C CA . GLY A 1 100 ? 8.936 -11.132 -3.247 1.00 80.56 100 GLY A CA 1
ATOM 831 C C . GLY A 1 100 ? 7.966 -10.567 -2.197 1.00 80.56 100 GLY A C 1
ATOM 832 O O . GLY A 1 100 ? 6.757 -10.818 -2.231 1.00 80.56 100 GLY A O 1
ATOM 833 N N . ASN A 1 101 ? 8.495 -9.723 -1.308 1.00 71.94 101 ASN A N 1
ATOM 834 C CA . ASN A 1 101 ? 7.731 -9.106 -0.223 1.00 71.94 101 ASN A CA 1
ATOM 835 C C . ASN A 1 101 ? 6.755 -8.008 -0.671 1.00 71.94 101 ASN A C 1
ATOM 837 O O . ASN A 1 101 ? 5.934 -7.611 0.143 1.00 71.94 101 ASN A O 1
ATOM 841 N N . ILE A 1 102 ? 6.787 -7.517 -1.916 1.00 84.00 102 ILE A N 1
ATOM 842 C CA . ILE A 1 102 ? 5.837 -6.489 -2.388 1.00 84.00 102 ILE A CA 1
ATOM 843 C C . ILE A 1 102 ? 4.561 -7.090 -2.995 1.00 84.00 102 ILE A C 1
ATOM 845 O O . ILE A 1 102 ? 3.648 -6.356 -3.368 1.00 84.00 102 ILE A O 1
ATOM 849 N N . ARG A 1 103 ? 4.425 -8.428 -3.029 1.00 90.44 103 ARG A N 1
ATOM 850 C CA . ARG A 1 103 ? 3.198 -9.113 -3.491 1.00 90.44 103 ARG A CA 1
ATOM 851 C C . ARG A 1 103 ? 1.936 -8.600 -2.788 1.00 90.44 103 ARG A C 1
ATOM 853 O O . ARG A 1 103 ? 0.899 -8.411 -3.425 1.00 90.44 103 ARG A O 1
ATOM 860 N N . ASN A 1 104 ? 2.040 -8.354 -1.481 1.00 90.62 104 ASN A N 1
ATOM 861 C CA . ASN A 1 104 ? 0.928 -7.881 -0.659 1.00 90.62 104 ASN A CA 1
ATOM 862 C C . ASN A 1 104 ? 0.412 -6.500 -1.101 1.00 90.62 104 ASN A C 1
ATOM 864 O O . ASN A 1 104 ? -0.782 -6.241 -0.971 1.00 90.62 104 ASN A O 1
ATOM 868 N N . VAL A 1 105 ? 1.261 -5.649 -1.690 1.00 90.75 105 VAL A N 1
ATOM 869 C CA . VAL A 1 105 ? 0.865 -4.326 -2.191 1.00 90.75 105 VAL A CA 1
ATOM 870 C C . VAL A 1 105 ? -0.148 -4.485 -3.321 1.00 90.75 105 VAL A C 1
ATOM 872 O O . VAL A 1 105 ? -1.206 -3.859 -3.291 1.00 90.75 105 VAL A O 1
ATOM 875 N N . PHE A 1 106 ? 0.105 -5.394 -4.266 1.00 94.38 106 PHE A N 1
ATOM 876 C CA . PHE A 1 106 ? -0.816 -5.674 -5.373 1.00 94.38 106 PHE A CA 1
ATOM 877 C C . PHE A 1 106 ? -2.101 -6.365 -4.910 1.00 94.38 106 PHE A C 1
ATOM 879 O O . PHE A 1 106 ? -3.173 -6.078 -5.438 1.00 94.38 106 PHE A O 1
ATOM 886 N N . GLN A 1 107 ? -2.023 -7.241 -3.903 1.00 95.56 107 GLN A N 1
ATOM 887 C CA . GLN A 1 107 ? -3.211 -7.872 -3.321 1.00 95.56 107 GLN A CA 1
ATOM 888 C C . GLN A 1 107 ? -4.114 -6.841 -2.632 1.00 95.56 107 GLN A C 1
ATOM 890 O O . GLN A 1 107 ? -5.323 -6.850 -2.858 1.00 95.56 107 GLN A O 1
ATOM 895 N N . VAL A 1 108 ? -3.543 -5.927 -1.840 1.00 94.56 108 VAL A N 1
ATOM 896 C CA . VAL A 1 108 ? -4.283 -4.831 -1.193 1.00 94.56 108 VAL A CA 1
ATOM 897 C C . VAL A 1 108 ? -4.850 -3.869 -2.236 1.00 94.56 108 VAL A C 1
ATOM 899 O O . VAL A 1 108 ? -6.010 -3.470 -2.140 1.00 94.56 108 VAL A O 1
ATOM 902 N N . ASN A 1 109 ? -4.064 -3.528 -3.259 1.00 94.38 109 ASN A N 1
ATOM 903 C CA . ASN A 1 109 ? -4.492 -2.642 -4.335 1.00 94.38 109 ASN A CA 1
ATOM 904 C C . ASN A 1 109 ? -5.670 -3.251 -5.126 1.00 94.38 109 ASN A C 1
ATOM 906 O O . ASN A 1 109 ? -6.673 -2.574 -5.355 1.00 94.38 109 ASN A O 1
ATOM 910 N N . LEU A 1 110 ? -5.614 -4.546 -5.452 1.00 96.00 110 LEU A N 1
ATOM 911 C CA . LEU A 1 110 ? -6.720 -5.252 -6.102 1.00 96.00 110 LEU A CA 1
ATOM 912 C C . LEU A 1 110 ? -7.941 -5.411 -5.179 1.00 96.00 110 LEU A C 1
ATOM 914 O O . LEU A 1 110 ? -9.076 -5.278 -5.638 1.00 96.00 110 LEU A O 1
ATOM 918 N N . ALA A 1 111 ? -7.730 -5.656 -3.882 1.00 96.50 111 ALA A N 1
ATOM 919 C CA . ALA A 1 111 ? -8.811 -5.729 -2.902 1.00 96.50 111 ALA A CA 1
ATOM 920 C C . ALA A 1 111 ? -9.587 -4.406 -2.812 1.00 96.50 111 ALA A C 1
ATOM 922 O O . ALA A 1 111 ? -10.817 -4.422 -2.807 1.00 96.50 111 ALA A O 1
ATOM 923 N N . ASP A 1 112 ? -8.892 -3.265 -2.803 1.00 94.75 112 ASP A N 1
ATOM 924 C CA . ASP A 1 112 ? -9.515 -1.937 -2.831 1.00 94.75 112 ASP A CA 1
ATOM 925 C C . ASP A 1 112 ? -10.409 -1.749 -4.069 1.00 94.75 112 ASP A C 1
ATOM 927 O O . ASP A 1 112 ? -11.579 -1.377 -3.937 1.00 94.75 112 ASP A O 1
ATOM 931 N N . LEU A 1 113 ? -9.926 -2.127 -5.258 1.00 95.31 113 LEU A N 1
ATOM 932 C CA . LEU A 1 113 ? -10.750 -2.111 -6.468 1.00 95.31 113 LEU A CA 1
ATOM 933 C C . LEU A 1 113 ? -11.987 -3.018 -6.337 1.00 95.31 113 LEU A C 1
ATOM 935 O O . LEU A 1 113 ? -13.098 -2.628 -6.701 1.00 95.31 113 LEU A O 1
ATOM 939 N N . PHE A 1 114 ? -11.826 -4.220 -5.786 1.00 96.31 114 PHE A N 1
ATOM 940 C CA . PHE A 1 114 ? -12.931 -5.161 -5.601 1.00 96.31 114 PHE A CA 1
ATOM 941 C C . PHE A 1 114 ? -13.970 -4.664 -4.595 1.00 96.31 114 PHE A C 1
ATOM 943 O O . PHE A 1 114 ? -15.169 -4.833 -4.833 1.00 96.31 114 PHE A O 1
ATOM 950 N N . TYR A 1 115 ? -13.558 -3.971 -3.533 1.00 94.81 115 TYR A N 1
ATOM 951 C CA . TYR A 1 115 ? -14.491 -3.273 -2.651 1.00 94.81 115 TYR A CA 1
ATOM 952 C C . TYR A 1 115 ? -15.303 -2.217 -3.406 1.00 94.81 115 TYR A C 1
ATOM 954 O O . TYR A 1 115 ? -16.525 -2.168 -3.249 1.00 94.81 115 TYR A O 1
ATOM 962 N N . LEU A 1 116 ? -14.663 -1.415 -4.266 1.00 91.81 116 LEU A N 1
ATOM 963 C CA . LEU A 1 116 ? -15.351 -0.419 -5.099 1.00 91.81 116 LEU A CA 1
ATOM 964 C C . LEU A 1 116 ? -16.318 -1.055 -6.113 1.00 91.81 116 LEU A C 1
ATOM 966 O O . LEU A 1 116 ? -17.311 -0.436 -6.498 1.00 91.81 116 LEU A O 1
ATOM 970 N N . GLN A 1 117 ? -16.056 -2.295 -6.530 1.00 93.81 117 GLN A N 1
ATOM 971 C CA . GLN A 1 117 ? -16.923 -3.090 -7.406 1.00 93.81 117 GLN A CA 1
ATOM 972 C C . GLN A 1 117 ? -18.026 -3.861 -6.658 1.00 93.81 117 GLN A C 1
ATOM 974 O O . GLN A 1 117 ? -18.855 -4.505 -7.299 1.00 93.81 117 GLN A O 1
ATOM 979 N N . GLY A 1 118 ? -18.062 -3.812 -5.322 1.00 93.25 118 GLY A N 1
ATOM 980 C CA . GLY A 1 118 ? -19.022 -4.564 -4.507 1.00 93.25 118 GLY A CA 1
ATOM 981 C C . GLY A 1 118 ? -18.688 -6.053 -4.340 1.00 93.25 118 GLY A C 1
ATOM 982 O O . GLY A 1 118 ? -19.503 -6.811 -3.816 1.00 93.25 118 GLY A O 1
ATOM 983 N N . LYS A 1 119 ? -17.488 -6.487 -4.738 1.00 96.44 119 LYS A N 1
ATOM 984 C CA . LYS A 1 119 ? -16.987 -7.865 -4.603 1.00 96.44 119 LYS A CA 1
ATOM 985 C C . LYS A 1 119 ? -16.343 -8.085 -3.229 1.00 96.44 119 LYS A C 1
ATOM 987 O O . LYS A 1 119 ? -15.184 -8.475 -3.116 1.00 96.44 119 LYS A O 1
ATOM 992 N N . GLU A 1 120 ? -17.097 -7.822 -2.160 1.00 95.62 120 GLU A N 1
ATOM 993 C CA . GLU A 1 120 ? -16.563 -7.778 -0.787 1.00 95.62 120 GLU A CA 1
ATOM 994 C C . GLU A 1 120 ? -15.879 -9.089 -0.360 1.00 95.62 120 GLU A C 1
ATOM 996 O O . GLU A 1 120 ? -14.824 -9.057 0.266 1.00 95.62 120 GLU A O 1
ATOM 1001 N N . ASN A 1 121 ? -16.437 -10.250 -0.713 1.00 96.88 121 ASN A N 1
ATOM 1002 C CA . ASN A 1 121 ? -15.853 -11.540 -0.327 1.00 96.88 121 ASN A CA 1
ATOM 1003 C C . ASN A 1 121 ? -14.488 -11.788 -0.985 1.00 96.88 121 ASN A C 1
ATOM 1005 O O . ASN A 1 121 ? -13.574 -12.284 -0.331 1.00 96.88 121 ASN A O 1
ATOM 1009 N N . GLU A 1 122 ? -14.347 -11.427 -2.261 1.00 97.56 122 GLU A N 1
ATOM 1010 C CA . GLU A 1 122 ? -13.093 -11.566 -3.007 1.00 97.56 122 GLU A CA 1
ATOM 1011 C C . GLU A 1 122 ? -12.046 -10.576 -2.486 1.00 97.56 122 GLU A C 1
ATOM 1013 O O . GLU A 1 122 ? -10.895 -10.950 -2.265 1.00 97.56 122 GLU A O 1
ATOM 1018 N N . ALA A 1 123 ? -12.462 -9.337 -2.205 1.00 97.25 123 ALA A N 1
ATOM 1019 C CA . ALA A 1 123 ? -11.611 -8.320 -1.598 1.00 97.25 123 ALA A CA 1
ATOM 1020 C C . ALA A 1 123 ? -11.102 -8.744 -0.210 1.00 97.25 123 ALA A C 1
ATOM 1022 O O . ALA A 1 123 ? -9.902 -8.666 0.054 1.00 97.25 123 ALA A O 1
ATOM 1023 N N . ASN A 1 124 ? -11.993 -9.259 0.647 1.00 97.38 124 ASN A N 1
ATOM 1024 C CA . ASN A 1 124 ? -11.632 -9.790 1.962 1.00 97.38 124 ASN A CA 1
ATOM 1025 C C . ASN A 1 124 ? -10.602 -10.921 1.826 1.00 97.38 124 ASN A C 1
ATOM 1027 O O . ASN A 1 124 ? -9.593 -10.915 2.517 1.00 97.38 124 ASN A O 1
ATOM 1031 N N . ALA A 1 125 ? -10.815 -11.877 0.916 1.00 97.50 125 ALA A N 1
ATOM 1032 C CA . ALA A 1 125 ? -9.876 -12.981 0.718 1.00 97.50 125 ALA A CA 1
ATOM 1033 C C . ALA A 1 125 ? -8.484 -12.501 0.269 1.00 97.50 125 ALA A C 1
ATOM 1035 O O . ALA A 1 125 ? -7.471 -13.023 0.735 1.00 97.50 125 ALA A O 1
ATOM 1036 N N . LEU A 1 126 ? -8.422 -11.497 -0.612 1.00 96.88 126 LEU A N 1
ATOM 1037 C CA . LEU A 1 126 ? -7.160 -10.910 -1.063 1.00 96.88 126 LEU A CA 1
ATOM 1038 C C . LEU A 1 126 ? -6.407 -10.221 0.076 1.00 96.88 126 LEU A C 1
ATOM 1040 O O . LEU A 1 126 ? -5.225 -10.500 0.271 1.00 96.88 126 LEU A O 1
ATOM 1044 N N . VAL A 1 127 ? -7.079 -9.352 0.837 1.00 96.94 127 VAL A N 1
ATOM 1045 C CA . VAL A 1 127 ? -6.424 -8.602 1.918 1.00 96.94 127 VAL A CA 1
ATOM 1046 C C . VAL A 1 127 ? -6.041 -9.500 3.095 1.00 96.94 127 VAL A C 1
ATOM 1048 O O . VAL A 1 127 ? -4.977 -9.324 3.673 1.00 96.94 127 VAL A O 1
ATOM 1051 N N . GLU A 1 128 ? -6.849 -10.513 3.416 1.00 96.75 128 GLU A N 1
ATOM 1052 C CA . GLU A 1 128 ? -6.528 -11.480 4.472 1.00 96.75 128 GLU A CA 1
ATOM 1053 C C . GLU A 1 128 ? -5.292 -12.316 4.117 1.00 96.75 128 GLU A C 1
ATOM 1055 O O . GLU A 1 128 ? -4.426 -12.499 4.969 1.00 96.75 128 GLU A O 1
ATOM 1060 N N . ASN A 1 129 ? -5.162 -12.763 2.861 1.00 95.00 129 ASN A N 1
ATOM 1061 C CA . ASN A 1 129 ? -3.941 -13.433 2.402 1.00 95.00 129 ASN A CA 1
ATOM 1062 C C . ASN A 1 129 ? -2.730 -12.492 2.467 1.00 95.00 129 ASN A C 1
ATOM 1064 O O . ASN A 1 129 ? -1.694 -12.863 3.011 1.00 95.00 129 ASN A O 1
ATOM 1068 N N . ALA A 1 130 ? -2.879 -11.255 1.987 1.00 94.25 130 ALA A N 1
ATOM 1069 C CA . ALA A 1 130 ? -1.808 -10.258 1.996 1.00 94.25 130 ALA A CA 1
ATOM 1070 C C . ALA A 1 130 ? -1.258 -9.992 3.407 1.00 94.25 130 ALA A C 1
ATOM 1072 O O . ALA A 1 130 ? -0.047 -9.913 3.613 1.00 94.25 130 ALA A O 1
ATOM 1073 N N . LEU A 1 131 ? -2.157 -9.874 4.386 1.00 95.50 131 LEU A N 1
ATOM 1074 C CA . LEU A 1 131 ? -1.824 -9.567 5.776 1.00 95.50 131 LEU A CA 1
ATOM 1075 C C . LEU A 1 131 ? -1.406 -10.799 6.587 1.00 95.50 131 LEU A C 1
ATOM 1077 O O . LEU A 1 131 ? -0.765 -10.647 7.625 1.00 95.50 131 LEU A O 1
ATOM 1081 N N . ALA A 1 132 ? -1.746 -12.008 6.135 1.00 93.62 132 ALA A N 1
ATOM 1082 C CA . ALA A 1 132 ? -1.183 -13.240 6.679 1.00 93.62 132 ALA A CA 1
ATOM 1083 C C . ALA A 1 132 ? 0.288 -13.408 6.262 1.00 93.62 132 ALA A C 1
ATOM 1085 O O . ALA A 1 132 ? 1.118 -13.760 7.101 1.00 93.62 132 ALA A O 1
ATOM 1086 N N . ASP A 1 133 ? 0.607 -13.106 5.000 1.00 91.06 133 ASP A N 1
ATOM 1087 C CA . ASP A 1 133 ? 1.961 -13.228 4.449 1.00 91.06 133 ASP A CA 1
ATOM 1088 C C . ASP A 1 133 ? 2.895 -12.114 4.948 1.00 91.06 133 ASP A C 1
ATOM 1090 O O . ASP A 1 133 ? 4.059 -12.366 5.266 1.00 91.06 133 ASP A O 1
ATOM 1094 N N . TYR A 1 134 ? 2.394 -10.877 5.052 1.00 92.69 134 TYR A N 1
ATOM 1095 C CA . TYR A 1 134 ? 3.175 -9.729 5.517 1.00 92.69 134 TYR A CA 1
ATOM 1096 C C . TYR A 1 134 ? 2.390 -8.876 6.534 1.00 92.69 134 TYR A C 1
ATOM 1098 O O . TYR A 1 134 ? 1.858 -7.813 6.199 1.00 92.69 134 TYR A O 1
ATOM 1106 N N . PRO A 1 135 ? 2.334 -9.309 7.812 1.00 94.12 135 PRO A N 1
ATOM 1107 C CA . PRO A 1 135 ? 1.508 -8.670 8.842 1.00 94.12 135 PRO A CA 1
ATOM 1108 C C . PRO A 1 135 ? 1.896 -7.232 9.186 1.00 94.12 135 PRO A C 1
ATOM 1110 O O . PRO A 1 135 ? 1.114 -6.530 9.821 1.00 94.12 135 PRO A O 1
ATOM 1113 N N . VAL A 1 136 ? 3.093 -6.792 8.798 1.00 92.81 136 VAL A N 1
ATOM 1114 C CA . VAL A 1 136 ? 3.567 -5.424 9.034 1.00 92.81 136 VAL A CA 1
ATOM 1115 C C . VAL A 1 136 ? 3.152 -4.450 7.928 1.00 92.81 136 VAL A C 1
ATOM 1117 O O . VAL A 1 136 ? 3.505 -3.286 8.023 1.00 92.81 136 VAL A O 1
ATOM 1120 N N . ASN A 1 137 ? 2.372 -4.865 6.918 1.00 93.06 137 ASN A N 1
ATOM 1121 C CA . ASN A 1 137 ? 1.748 -3.931 5.973 1.00 93.06 137 ASN A CA 1
ATOM 1122 C C . ASN A 1 137 ? 0.603 -3.152 6.648 1.00 93.06 137 ASN A C 1
ATOM 1124 O O . ASN A 1 137 ? -0.575 -3.516 6.551 1.00 93.06 137 ASN A O 1
ATOM 1128 N N . PHE A 1 138 ? 0.937 -2.064 7.337 1.00 96.12 138 PHE A N 1
ATOM 1129 C CA . PHE A 1 138 ? -0.045 -1.250 8.052 1.00 96.12 138 PHE A CA 1
ATOM 1130 C C . PHE A 1 138 ? -0.909 -0.396 7.125 1.00 96.12 138 PHE A C 1
ATOM 1132 O O . PHE A 1 138 ? -2.062 -0.129 7.468 1.00 96.12 138 PHE A O 1
ATOM 1139 N N . PHE A 1 139 ? -0.442 -0.074 5.915 1.00 92.12 139 PHE A N 1
ATOM 1140 C CA . PHE A 1 139 ? -1.319 0.461 4.868 1.00 92.12 139 PHE A CA 1
ATOM 1141 C C . PHE A 1 139 ? -2.458 -0.514 4.536 1.00 92.12 139 PHE A C 1
ATOM 1143 O O . PHE A 1 139 ? -3.615 -0.106 4.449 1.00 92.12 139 PHE A O 1
ATOM 1150 N N . GLY A 1 140 ? -2.162 -1.810 4.423 1.00 94.00 140 GLY A N 1
ATOM 1151 C CA . GLY A 1 140 ? -3.155 -2.859 4.194 1.00 94.00 140 GLY A CA 1
ATOM 1152 C C . GLY A 1 140 ? -4.176 -2.963 5.328 1.00 94.00 140 GLY A C 1
ATOM 1153 O O . GLY A 1 140 ? -5.380 -2.963 5.066 1.00 94.00 140 GLY A O 1
ATOM 1154 N N . TRP A 1 141 ? -3.718 -2.972 6.586 1.00 97.56 141 TRP A N 1
ATOM 1155 C CA . TRP A 1 141 ? -4.608 -2.952 7.756 1.00 97.56 141 TRP A CA 1
ATOM 1156 C C . TRP A 1 141 ? -5.518 -1.720 7.776 1.00 97.56 141 TRP A C 1
ATOM 1158 O O . TRP A 1 141 ? -6.728 -1.853 7.977 1.00 97.56 141 TRP A O 1
ATOM 1168 N N . GLN A 1 142 ? -4.951 -0.536 7.529 1.00 95.69 142 GLN A N 1
ATOM 1169 C CA . GLN A 1 142 ? -5.688 0.725 7.490 1.00 95.69 142 GLN A CA 1
ATOM 1170 C C . GLN A 1 142 ? -6.784 0.690 6.421 1.00 95.69 142 GLN A C 1
ATOM 1172 O O . GLN A 1 142 ? -7.948 0.950 6.721 1.00 95.69 142 GLN A O 1
ATOM 1177 N N . ARG A 1 143 ? -6.450 0.300 5.185 1.00 92.00 143 ARG A N 1
ATOM 1178 C CA . ARG A 1 143 ? -7.424 0.214 4.083 1.00 92.00 143 ARG A CA 1
ATOM 1179 C C . ARG A 1 143 ? -8.521 -0.805 4.353 1.00 92.00 143 ARG A C 1
ATOM 1181 O O . ARG A 1 143 ? -9.691 -0.547 4.064 1.00 92.00 143 ARG A O 1
ATOM 1188 N N . TYR A 1 144 ? -8.157 -1.943 4.936 1.00 96.38 144 TYR A N 1
ATOM 1189 C CA . TYR A 1 144 ? -9.126 -2.970 5.280 1.00 96.38 144 TYR A CA 1
ATOM 1190 C C . TYR A 1 144 ? -10.149 -2.455 6.301 1.00 96.38 144 TYR A C 1
ATOM 1192 O O . TYR A 1 144 ? -11.351 -2.654 6.123 1.00 96.38 144 TYR A O 1
ATOM 1200 N N . ALA A 1 145 ? -9.695 -1.732 7.327 1.00 96.69 145 ALA A N 1
ATOM 1201 C CA . ALA A 1 145 ? -10.582 -1.102 8.298 1.00 96.69 145 ALA A CA 1
ATOM 1202 C C . ALA A 1 145 ? -11.424 0.030 7.675 1.00 96.69 145 ALA A C 1
ATOM 1204 O O . ALA A 1 145 ? -12.639 0.070 7.885 1.00 96.69 145 ALA A O 1
ATOM 1205 N N . GLU A 1 146 ? -10.815 0.900 6.859 1.00 93.38 146 GLU A N 1
ATOM 1206 C CA . GLU A 1 146 ? -11.478 2.033 6.192 1.00 93.38 146 GLU A CA 1
ATOM 1207 C C . GLU A 1 146 ? -12.676 1.618 5.334 1.00 93.38 146 GLU A C 1
ATOM 1209 O O . GLU A 1 146 ? -13.668 2.346 5.252 1.00 93.38 146 GLU A O 1
ATOM 1214 N N . HIS A 1 147 ? -12.616 0.446 4.696 1.00 94.19 147 HIS A N 1
ATOM 1215 C CA . HIS A 1 147 ? -13.749 -0.066 3.927 1.00 94.19 147 HIS A CA 1
ATOM 1216 C C . HIS A 1 147 ? -15.023 -0.181 4.780 1.00 94.19 147 HIS A C 1
ATOM 1218 O O . HIS A 1 147 ? -16.122 0.121 4.310 1.00 94.19 147 HIS A O 1
ATOM 1224 N N . TYR A 1 148 ? -14.882 -0.603 6.038 1.00 95.25 148 TYR A N 1
ATOM 1225 C CA . TYR A 1 148 ? -16.011 -0.797 6.942 1.00 95.25 148 TYR A CA 1
ATOM 1226 C C . TYR A 1 148 ? -16.383 0.475 7.705 1.00 95.25 148 TYR A C 1
ATOM 1228 O O . TYR A 1 148 ? -17.564 0.680 7.977 1.00 95.25 148 TYR A O 1
ATOM 1236 N N . THR A 1 149 ? -15.437 1.371 7.999 1.00 92.31 149 THR A N 1
ATOM 1237 C CA . THR A 1 149 ? -15.783 2.650 8.645 1.00 92.31 149 THR A CA 1
ATOM 1238 C C . THR A 1 149 ? -16.647 3.533 7.742 1.00 92.31 149 THR A C 1
ATOM 1240 O O . THR A 1 149 ? -17.606 4.126 8.227 1.00 92.31 149 THR A O 1
ATOM 1243 N N . LYS A 1 150 ? -16.413 3.528 6.420 1.00 88.00 150 LYS A N 1
ATOM 1244 C CA . LYS A 1 150 ? -17.202 4.288 5.425 1.00 88.00 150 LYS A CA 1
ATOM 1245 C C . LYS A 1 150 ? -18.680 3.891 5.325 1.00 88.00 150 LYS A C 1
ATOM 1247 O O . LYS A 1 150 ? -19.466 4.633 4.748 1.00 88.00 150 LYS A O 1
ATOM 1252 N N . LYS A 1 151 ? -19.064 2.712 5.825 1.00 84.31 151 LYS A N 1
ATOM 1253 C CA . LYS A 1 151 ? -20.461 2.242 5.797 1.00 84.31 151 LYS A CA 1
ATOM 1254 C C . LYS A 1 151 ? -21.291 2.785 6.962 1.00 84.31 151 LYS A C 1
ATOM 1256 O O . LYS A 1 151 ? -22.510 2.657 6.931 1.00 84.31 151 LYS A O 1
ATOM 1261 N N . GLU A 1 152 ? -20.636 3.344 7.984 1.00 83.69 152 GLU A N 1
ATOM 1262 C CA . GLU A 1 152 ? -21.237 4.041 9.135 1.00 83.69 152 GLU A CA 1
ATOM 1263 C C . GLU A 1 152 ? -22.298 3.247 9.926 1.00 83.69 152 GLU A C 1
ATOM 1265 O O . GLU A 1 152 ? -23.007 3.793 10.771 1.00 83.69 152 GLU A O 1
ATOM 1270 N N . THR A 1 153 ? -22.404 1.928 9.727 1.00 90.25 153 THR A N 1
ATOM 1271 C CA . THR A 1 153 ? -23.258 1.087 10.572 1.00 90.25 153 THR A CA 1
ATOM 1272 C C . THR A 1 153 ? -22.496 0.633 11.811 1.00 90.25 153 THR A C 1
ATOM 1274 O O . THR A 1 153 ? -21.316 0.287 11.748 1.00 90.25 153 THR A O 1
ATOM 1277 N N . LYS A 1 154 ? -23.185 0.509 12.953 1.00 88.94 154 LYS A N 1
ATOM 1278 C CA . LYS A 1 154 ? -22.582 -0.026 14.189 1.00 88.94 154 LYS A CA 1
ATOM 1279 C C . LYS A 1 154 ? -21.935 -1.405 13.982 1.00 88.94 154 LYS A C 1
ATOM 1281 O O . LYS A 1 154 ? -20.928 -1.722 14.610 1.00 88.94 154 LYS A O 1
ATOM 1286 N N . LYS A 1 155 ? -22.514 -2.245 13.115 1.00 92.69 155 LYS A N 1
ATOM 1287 C CA . LYS A 1 155 ? -21.967 -3.569 12.785 1.00 92.69 155 LYS A CA 1
ATOM 1288 C C . LYS A 1 155 ? -20.646 -3.444 12.024 1.00 92.69 155 LYS A C 1
ATOM 1290 O O . LYS A 1 155 ? -19.701 -4.153 12.361 1.00 92.69 155 LYS A O 1
ATOM 1295 N N . ASP A 1 156 ? -20.585 -2.552 11.041 1.00 94.38 156 ASP A N 1
ATOM 1296 C CA . ASP A 1 156 ? -19.388 -2.340 10.230 1.00 94.38 156 ASP A CA 1
ATOM 1297 C C . ASP A 1 156 ? -18.283 -1.652 11.034 1.00 94.38 156 ASP A C 1
ATOM 1299 O O . ASP A 1 156 ? -17.148 -2.114 11.006 1.00 94.38 156 ASP A O 1
ATOM 1303 N N . MET A 1 157 ? -18.604 -0.654 11.862 1.00 94.81 157 MET A N 1
ATOM 1304 C CA . MET A 1 157 ? -17.616 -0.026 12.748 1.00 94.81 157 MET A CA 1
ATOM 1305 C C . MET A 1 157 ? -17.020 -1.027 13.749 1.00 94.81 157 MET A C 1
ATOM 1307 O O . MET A 1 157 ? -15.813 -1.035 13.969 1.00 94.81 157 MET A O 1
ATOM 1311 N N . ASN A 1 158 ? -17.828 -1.947 14.292 1.00 95.06 158 ASN A N 1
ATOM 1312 C CA . ASN A 1 158 ? -17.313 -3.039 15.126 1.00 95.06 158 ASN A CA 1
ATOM 1313 C C . ASN A 1 158 ? -16.418 -4.013 14.341 1.00 95.06 158 ASN A C 1
ATOM 1315 O O . ASN A 1 158 ? -15.478 -4.576 14.904 1.00 95.06 158 ASN A O 1
ATOM 1319 N N . LYS A 1 159 ? -16.702 -4.243 13.052 1.00 96.69 159 LYS A N 1
ATOM 1320 C CA . LYS A 1 159 ? -15.847 -5.063 12.182 1.00 96.69 159 LYS A CA 1
ATOM 1321 C C . LYS A 1 159 ? -14.524 -4.352 11.892 1.00 96.69 159 LYS A C 1
ATOM 1323 O O . LYS A 1 159 ? -13.482 -4.978 12.057 1.00 96.69 159 LYS A O 1
ATOM 1328 N N . ALA A 1 160 ? -14.562 -3.061 11.555 1.00 97.62 160 ALA A N 1
ATOM 1329 C CA . ALA A 1 160 ? -13.378 -2.217 11.406 1.00 97.62 160 ALA A CA 1
ATOM 1330 C C . ALA A 1 160 ? -12.513 -2.255 12.670 1.00 97.62 160 ALA A C 1
ATOM 1332 O O . ALA A 1 160 ? -11.314 -2.491 12.593 1.00 97.62 160 ALA A O 1
ATOM 1333 N N . TYR A 1 161 ? -13.138 -2.129 13.842 1.00 98.12 161 TYR A N 1
ATOM 1334 C CA . TYR A 1 161 ? -12.441 -2.148 15.122 1.00 98.12 161 TYR A CA 1
ATOM 1335 C C . TYR A 1 161 ? -11.698 -3.473 15.349 1.00 98.12 161 TYR A C 1
ATOM 1337 O O . TYR A 1 161 ? -10.515 -3.461 15.668 1.00 98.12 161 TYR A O 1
ATOM 1345 N N . ARG A 1 162 ? -12.332 -4.623 15.073 1.00 98.25 162 ARG A N 1
ATOM 1346 C CA . ARG A 1 162 ? -11.664 -5.939 15.158 1.00 98.25 162 ARG A CA 1
ATOM 1347 C C . ARG A 1 162 ? -10.515 -6.099 14.160 1.00 98.25 162 ARG A C 1
ATOM 1349 O O . ARG A 1 162 ? -9.550 -6.803 14.445 1.00 98.25 162 ARG A O 1
ATOM 1356 N N . ILE A 1 163 ? -10.620 -5.489 12.979 1.00 98.31 163 ILE A N 1
ATOM 1357 C CA . ILE A 1 163 ? -9.524 -5.454 12.000 1.00 98.31 163 ILE A CA 1
ATOM 1358 C C . ILE A 1 163 ? -8.361 -4.633 12.567 1.00 98.31 163 ILE A C 1
ATOM 1360 O O . ILE A 1 163 ? -7.224 -5.103 12.555 1.00 98.31 163 ILE A O 1
ATOM 1364 N N . CYS A 1 164 ? -8.643 -3.460 13.137 1.00 98.50 164 CYS A N 1
ATOM 1365 C CA . CYS A 1 164 ? -7.632 -2.639 13.793 1.00 98.50 164 CYS A CA 1
ATOM 1366 C C . CYS A 1 164 ? -6.995 -3.341 15.001 1.00 98.50 164 CYS A C 1
ATOM 1368 O O . CYS A 1 164 ? -5.783 -3.272 15.150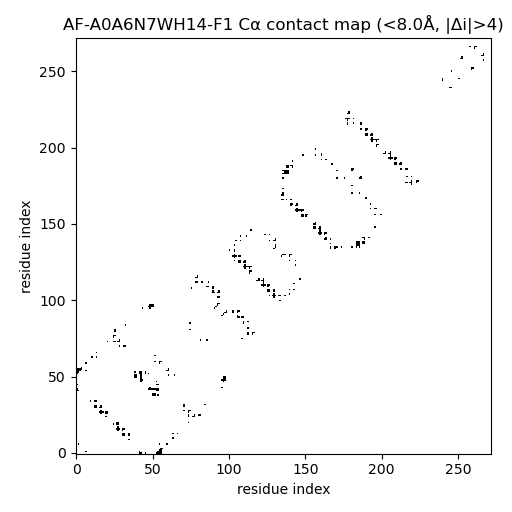 1.00 98.50 164 CYS A O 1
ATOM 1370 N N . GLU A 1 165 ? -7.743 -4.090 15.818 1.00 98.44 165 GLU A N 1
ATOM 1371 C CA . GLU A 1 165 ? -7.161 -4.885 16.914 1.00 98.44 165 GLU A CA 1
ATOM 1372 C C . GLU A 1 165 ? -6.134 -5.909 16.406 1.00 98.44 165 GLU A C 1
ATOM 1374 O O . GLU A 1 165 ? -5.084 -6.104 17.020 1.00 98.44 165 GLU A O 1
ATOM 1379 N N . ARG A 1 166 ? -6.396 -6.539 15.254 1.00 98.31 166 ARG A N 1
ATOM 1380 C CA . ARG A 1 166 ? -5.453 -7.476 14.624 1.00 98.31 166 ARG A CA 1
ATOM 1381 C C . ARG A 1 166 ? -4.209 -6.766 14.092 1.00 98.31 166 ARG A C 1
ATOM 1383 O O . ARG A 1 166 ? -3.102 -7.237 14.347 1.00 98.31 166 ARG A O 1
ATOM 1390 N N . GLY A 1 167 ? -4.374 -5.631 13.412 1.00 98.12 167 GLY A N 1
ATOM 1391 C CA . GLY A 1 167 ? -3.242 -4.818 12.953 1.00 98.12 167 GLY A CA 1
ATOM 1392 C C . GLY A 1 167 ? -2.405 -4.274 14.115 1.00 98.12 167 GLY A C 1
ATOM 1393 O O . GLY A 1 167 ? -1.179 -4.329 14.088 1.00 98.12 167 GLY A O 1
ATOM 1394 N N . ALA A 1 168 ? -3.054 -3.854 15.199 1.00 98.19 168 ALA A N 1
ATOM 1395 C CA . ALA A 1 168 ? -2.410 -3.451 16.443 1.00 98.19 168 ALA A CA 1
ATOM 1396 C C . ALA A 1 168 ? -1.612 -4.593 17.083 1.00 98.19 168 ALA A C 1
ATOM 1398 O O . ALA A 1 168 ? -0.485 -4.385 17.527 1.00 98.19 168 ALA A O 1
ATOM 1399 N N . ALA A 1 169 ? -2.153 -5.812 17.094 1.00 98.19 169 ALA A N 1
ATOM 1400 C CA . ALA A 1 169 ? -1.413 -6.978 17.559 1.00 98.19 169 ALA A CA 1
ATOM 1401 C C . ALA A 1 169 ? -0.181 -7.260 16.681 1.00 98.19 169 ALA A C 1
ATOM 1403 O O . ALA A 1 169 ? 0.874 -7.601 17.213 1.00 98.19 169 ALA A O 1
ATOM 1404 N N . ALA A 1 170 ? -0.274 -7.093 15.358 1.00 97.12 170 ALA A N 1
ATOM 1405 C CA . ALA A 1 170 ? 0.880 -7.224 14.466 1.00 97.12 170 ALA A CA 1
ATOM 1406 C C . ALA A 1 170 ? 1.950 -6.152 14.747 1.00 97.12 170 ALA A C 1
ATOM 1408 O O . ALA A 1 170 ? 3.133 -6.479 14.817 1.00 97.12 170 ALA A O 1
ATOM 1409 N N . PHE A 1 171 ? 1.537 -4.903 14.994 1.00 98.00 171 PHE A N 1
ATOM 1410 C CA . PHE A 1 171 ? 2.426 -3.813 15.408 1.00 98.00 171 PHE A CA 1
ATOM 1411 C C . PHE A 1 171 ? 3.151 -4.127 16.720 1.00 98.00 171 PHE A C 1
ATOM 1413 O O . PHE A 1 171 ? 4.378 -4.105 16.763 1.00 98.00 171 PHE A O 1
ATOM 1420 N N . LEU A 1 172 ? 2.410 -4.482 17.772 1.00 96.75 172 LEU A N 1
ATOM 1421 C CA . LEU A 1 172 ? 2.970 -4.740 19.103 1.00 96.75 172 LEU A CA 1
ATOM 1422 C C . LEU A 1 172 ? 3.898 -5.962 19.144 1.00 96.75 172 LEU A C 1
ATOM 1424 O O . LEU A 1 172 ? 4.807 -6.014 19.969 1.00 96.75 172 LEU A O 1
ATOM 1428 N N . ASN A 1 173 ? 3.675 -6.944 18.268 1.00 96.19 173 ASN A N 1
ATOM 1429 C CA . ASN A 1 173 ? 4.528 -8.128 18.153 1.00 96.19 173 ASN A CA 1
ATOM 1430 C C . ASN A 1 173 ? 5.713 -7.935 17.194 1.00 96.19 173 ASN A C 1
ATOM 1432 O O . ASN A 1 173 ? 6.577 -8.815 17.111 1.00 96.19 173 ASN A O 1
ATOM 1436 N N . SER A 1 174 ? 5.761 -6.820 16.461 1.00 93.12 174 SER A N 1
ATOM 1437 C CA . SER A 1 174 ? 6.860 -6.539 15.549 1.00 93.12 174 SER A CA 1
ATOM 1438 C C . SER A 1 174 ? 8.153 -6.273 16.318 1.00 93.12 174 SER A C 1
ATOM 1440 O O . SER A 1 174 ? 8.164 -5.662 17.385 1.00 93.12 174 SER A O 1
ATOM 1442 N N . ARG A 1 175 ? 9.269 -6.738 15.752 1.00 91.44 175 ARG A N 1
ATOM 1443 C CA . ARG A 1 175 ? 10.631 -6.459 16.238 1.00 91.44 175 ARG A CA 1
ATOM 1444 C C . ARG A 1 175 ? 11.395 -5.516 15.308 1.00 91.44 175 ARG A C 1
ATOM 1446 O O . ARG A 1 175 ? 12.618 -5.476 15.363 1.00 91.44 175 ARG A O 1
ATOM 1453 N N . MET A 1 176 ? 10.682 -4.843 14.409 1.00 91.25 176 MET A N 1
ATOM 1454 C CA . MET A 1 176 ? 11.263 -3.906 13.454 1.00 91.25 176 MET A CA 1
ATOM 1455 C C . MET A 1 176 ? 11.584 -2.566 14.114 1.00 91.25 176 MET A C 1
ATOM 1457 O O . MET A 1 176 ? 10.918 -2.162 15.069 1.00 91.25 176 MET A O 1
ATOM 1461 N N . ASP A 1 177 ? 12.579 -1.877 13.561 1.00 92.75 177 ASP A N 1
ATOM 1462 C CA . ASP A 1 177 ? 12.914 -0.506 13.940 1.00 92.75 177 ASP A CA 1
ATOM 1463 C C . ASP A 1 177 ? 11.748 0.447 13.633 1.00 92.75 177 ASP A C 1
ATOM 1465 O O . ASP A 1 177 ? 10.933 0.199 12.734 1.00 92.75 177 ASP A O 1
ATOM 1469 N N . ALA A 1 178 ? 11.659 1.555 14.374 1.00 94.25 178 ALA A N 1
ATOM 1470 C CA . ALA A 1 178 ? 10.562 2.502 14.215 1.00 94.25 178 ALA A CA 1
ATOM 1471 C C . ALA A 1 178 ? 10.537 3.130 12.814 1.00 94.25 178 ALA A C 1
ATOM 1473 O O . ALA A 1 178 ? 9.450 3.364 12.288 1.00 94.25 178 ALA A O 1
ATOM 1474 N N . SER A 1 179 ? 11.696 3.363 12.188 1.00 92.62 179 SER A N 1
ATOM 1475 C CA . SER A 1 179 ? 11.766 3.845 10.803 1.00 92.62 179 SER A CA 1
ATOM 1476 C C . SER A 1 179 ? 11.096 2.884 9.819 1.00 92.62 179 SER A C 1
ATOM 1478 O O . SER A 1 179 ? 10.249 3.313 9.043 1.00 92.62 179 SER A O 1
ATOM 1480 N N . ILE A 1 180 ? 11.379 1.582 9.924 1.00 91.06 180 ILE A N 1
ATOM 1481 C CA . ILE A 1 180 ? 10.802 0.546 9.052 1.00 91.06 180 ILE A CA 1
ATOM 1482 C C . ILE A 1 180 ? 9.294 0.415 9.299 1.00 91.06 180 ILE A C 1
ATOM 1484 O O . ILE A 1 180 ? 8.509 0.250 8.366 1.00 91.06 180 ILE A O 1
ATOM 1488 N N . LEU A 1 181 ? 8.854 0.504 10.557 1.00 95.12 181 LEU A N 1
ATOM 1489 C CA . LEU A 1 181 ? 7.427 0.486 10.889 1.00 95.12 181 LEU A CA 1
ATOM 1490 C C . LEU A 1 181 ? 6.685 1.679 10.269 1.00 95.12 181 LEU A C 1
ATOM 1492 O O . LEU A 1 181 ? 5.588 1.502 9.738 1.00 95.12 181 LEU A O 1
ATOM 1496 N N . ILE A 1 182 ? 7.277 2.876 10.313 1.00 94.19 182 ILE A N 1
ATOM 1497 C CA . ILE A 1 182 ? 6.707 4.078 9.688 1.00 94.19 182 ILE A CA 1
ATOM 1498 C C . ILE A 1 182 ? 6.704 3.962 8.161 1.00 94.19 182 ILE A C 1
ATOM 1500 O O . ILE A 1 182 ? 5.690 4.282 7.549 1.00 94.19 182 ILE A O 1
ATOM 1504 N N . GLU A 1 183 ? 7.769 3.444 7.546 1.00 89.50 183 GLU A N 1
ATOM 1505 C CA . GLU A 1 183 ? 7.811 3.170 6.099 1.00 89.50 183 GLU A CA 1
ATOM 1506 C C . GLU A 1 183 ? 6.688 2.222 5.659 1.00 89.50 183 GLU A C 1
ATOM 1508 O O . GLU A 1 183 ? 6.129 2.379 4.579 1.00 89.50 183 GLU A O 1
ATOM 1513 N N . ASN A 1 184 ? 6.290 1.286 6.523 1.00 91.25 184 ASN A N 1
ATOM 1514 C CA . ASN A 1 184 ? 5.159 0.393 6.280 1.00 91.25 184 ASN A CA 1
ATOM 1515 C C . ASN A 1 184 ? 3.784 0.973 6.686 1.00 91.25 184 ASN A C 1
ATOM 1517 O O . ASN A 1 184 ? 2.773 0.267 6.625 1.00 91.25 184 ASN A O 1
ATOM 1521 N N . GLY A 1 185 ? 3.724 2.242 7.104 1.00 94.62 185 GLY A N 1
ATOM 1522 C CA . GLY A 1 185 ? 2.488 2.975 7.392 1.00 94.62 185 GLY A CA 1
ATOM 1523 C C . GLY A 1 185 ? 1.943 2.820 8.816 1.00 94.62 185 GLY A C 1
ATOM 1524 O O . GLY A 1 185 ? 0.763 3.097 9.047 1.00 94.62 185 GLY A O 1
ATOM 1525 N N . ALA A 1 186 ? 2.751 2.356 9.779 1.00 97.69 186 ALA A N 1
ATOM 1526 C CA . ALA A 1 186 ? 2.289 2.108 11.151 1.00 97.69 186 ALA A CA 1
ATOM 1527 C C . ALA A 1 186 ? 1.713 3.363 11.821 1.00 97.69 186 ALA A C 1
ATOM 1529 O O . ALA A 1 186 ? 0.721 3.281 12.541 1.00 97.69 186 ALA A O 1
ATOM 1530 N N . ASP A 1 187 ? 2.305 4.532 11.589 1.00 97.44 187 ASP A N 1
ATOM 1531 C CA . ASP A 1 187 ? 1.883 5.773 12.233 1.00 97.44 187 ASP A CA 1
ATOM 1532 C C . ASP A 1 187 ? 0.527 6.279 11.714 1.00 97.44 187 ASP A C 1
ATOM 1534 O O . ASP A 1 187 ? -0.294 6.776 12.492 1.00 97.44 187 ASP A O 1
ATOM 1538 N N . ILE A 1 188 ? 0.278 6.108 10.413 1.00 96.75 188 ILE A N 1
ATOM 1539 C CA . ILE A 1 188 ? -1.004 6.395 9.763 1.00 96.75 188 ILE A CA 1
ATOM 1540 C C . ILE A 1 188 ? -2.067 5.430 10.286 1.00 96.75 188 ILE A C 1
ATOM 1542 O O . ILE A 1 188 ? -3.140 5.865 10.705 1.00 96.75 188 ILE A O 1
ATOM 1546 N N . PHE A 1 189 ? -1.752 4.135 10.331 1.00 98.31 189 PHE A N 1
ATOM 1547 C CA . PHE A 1 189 ? -2.656 3.116 10.856 1.00 98.31 189 PHE A CA 1
ATOM 1548 C C . PHE A 1 189 ? -3.022 3.354 12.328 1.00 98.31 189 PHE A C 1
ATOM 1550 O O . PHE A 1 189 ? -4.198 3.324 12.683 1.00 98.31 189 PHE A O 1
ATOM 1557 N N . ILE A 1 190 ? -2.044 3.640 13.194 1.00 98.31 190 ILE A N 1
ATOM 1558 C CA . ILE A 1 190 ? -2.302 3.887 14.620 1.00 98.31 190 ILE A CA 1
ATOM 1559 C C . ILE A 1 190 ? -3.135 5.163 14.811 1.00 98.31 190 ILE A C 1
ATOM 1561 O O . ILE A 1 190 ? -4.031 5.186 15.655 1.00 98.31 190 ILE A O 1
ATOM 1565 N N . ALA A 1 191 ? -2.884 6.215 14.021 1.00 97.75 191 ALA A N 1
ATOM 1566 C CA . ALA A 1 191 ? -3.731 7.408 14.030 1.00 97.75 191 ALA A CA 1
ATOM 1567 C C . ALA A 1 191 ? -5.176 7.081 13.618 1.00 97.75 191 ALA A C 1
ATOM 1569 O O . ALA A 1 191 ? -6.116 7.508 14.289 1.00 97.75 191 ALA A O 1
ATOM 1570 N N . GLY A 1 192 ? -5.350 6.288 12.556 1.00 97.19 192 GLY A N 1
ATOM 1571 C CA . GLY A 1 192 ? -6.656 5.817 12.099 1.00 97.19 192 GLY A CA 1
ATOM 1572 C C . GLY A 1 192 ? -7.377 4.970 13.148 1.00 97.19 192 GLY A C 1
ATOM 1573 O O . GLY A 1 192 ? -8.575 5.149 13.370 1.00 97.19 192 GLY A O 1
ATOM 1574 N N . PHE A 1 193 ? -6.649 4.103 13.856 1.00 98.19 193 PHE A N 1
ATOM 1575 C CA . PHE A 1 193 ? -7.220 3.302 14.933 1.00 98.19 193 PHE A CA 1
ATOM 1576 C C . PHE A 1 193 ? -7.672 4.173 16.111 1.00 98.19 193 PHE A C 1
ATOM 1578 O O . PHE A 1 193 ? -8.786 4.003 16.602 1.00 98.19 193 PHE A O 1
ATOM 1585 N N . ALA A 1 194 ? -6.871 5.163 16.518 1.00 98.00 194 ALA A N 1
ATOM 1586 C CA . ALA A 1 194 ? -7.271 6.102 17.563 1.00 98.00 194 ALA A CA 1
ATOM 1587 C C . ALA A 1 194 ? -8.567 6.854 17.197 1.00 98.00 194 ALA A C 1
ATOM 1589 O O . ALA A 1 194 ? -9.480 6.923 18.018 1.00 98.00 194 ALA A O 1
ATOM 1590 N N . ALA A 1 195 ? -8.685 7.342 15.958 1.00 96.50 195 ALA A N 1
ATOM 1591 C CA . ALA A 1 195 ? -9.894 8.019 15.475 1.00 96.50 195 ALA A CA 1
ATOM 1592 C C . ALA A 1 195 ? -11.128 7.093 15.450 1.00 96.50 195 ALA A C 1
ATOM 1594 O O . ALA A 1 195 ? -12.254 7.512 15.736 1.00 96.50 195 ALA A O 1
ATOM 1595 N N . LEU A 1 196 ? -10.933 5.807 15.143 1.00 96.81 196 LEU A N 1
ATOM 1596 C CA . LEU A 1 196 ? -12.000 4.814 15.239 1.00 96.81 196 LEU A CA 1
ATOM 1597 C C . LEU A 1 196 ? -12.415 4.564 16.696 1.00 96.81 196 LEU A C 1
ATOM 1599 O O . LEU A 1 196 ? -13.610 4.457 16.971 1.00 96.81 196 LEU A O 1
ATOM 1603 N N . CYS A 1 197 ? -11.461 4.493 17.629 1.00 97.56 197 CYS A N 1
ATOM 1604 C CA . CYS A 1 197 ? -11.758 4.377 19.057 1.00 97.56 197 CYS A CA 1
ATOM 1605 C C . CYS A 1 197 ? -12.568 5.578 19.563 1.00 97.56 197 CYS A C 1
ATOM 1607 O O . CYS A 1 197 ? -13.576 5.372 20.236 1.00 97.56 197 CYS A O 1
ATOM 1609 N N . GLU A 1 198 ? -12.199 6.801 19.175 1.00 95.88 198 GLU A N 1
ATOM 1610 C CA . GLU A 1 198 ? -12.963 8.022 19.475 1.00 95.88 198 GLU A CA 1
ATOM 1611 C C . GLU A 1 198 ? -14.409 7.912 18.969 1.00 95.88 198 GLU A C 1
ATOM 1613 O O . GLU A 1 198 ? -15.364 8.076 19.727 1.00 95.88 198 GLU A O 1
ATOM 1618 N N . SER A 1 199 ? -14.581 7.516 17.705 1.00 94.12 199 SER A N 1
ATOM 1619 C CA . SER A 1 199 ? -15.903 7.354 17.082 1.00 94.12 199 SER A CA 1
ATOM 1620 C C . SER A 1 199 ? -16.777 6.290 17.767 1.00 94.12 199 SER A C 1
ATOM 1622 O O . SER A 1 199 ? -17.999 6.288 17.617 1.00 94.12 199 SER A O 1
ATOM 1624 N N . LEU A 1 200 ? -16.160 5.368 18.510 1.00 95.19 200 LEU A N 1
ATOM 1625 C CA . LEU A 1 200 ? -16.822 4.307 19.269 1.00 95.19 200 LEU A CA 1
ATOM 1626 C C . LEU A 1 200 ? -16.970 4.629 20.767 1.00 95.19 200 LEU A C 1
ATOM 1628 O O . LEU A 1 200 ? -17.517 3.799 21.497 1.00 95.19 200 LEU A O 1
ATOM 1632 N N . GLY A 1 201 ? -16.506 5.796 21.229 1.00 96.06 201 GLY A N 1
ATOM 1633 C CA . GLY A 1 201 ? -16.512 6.189 22.644 1.00 96.06 201 GLY A CA 1
ATOM 1634 C C . GLY A 1 201 ? -15.538 5.381 23.510 1.00 96.06 201 GLY A C 1
ATOM 1635 O O . GLY A 1 201 ? -15.821 5.103 24.674 1.00 96.06 201 GLY A O 1
ATOM 1636 N N . LYS A 1 202 ? -14.422 4.929 22.926 1.00 97.19 202 LYS A N 1
ATOM 1637 C CA . LYS A 1 202 ? -13.357 4.159 23.588 1.00 97.19 202 LYS A CA 1
ATOM 1638 C C . LYS A 1 202 ? -12.190 5.074 23.966 1.00 97.19 202 LYS A C 1
ATOM 1640 O O . LYS A 1 202 ? -11.073 4.903 23.477 1.00 97.19 202 LYS A O 1
ATOM 1645 N N . ASP A 1 203 ? -12.459 6.039 24.839 1.00 97.44 203 ASP A N 1
ATOM 1646 C CA . ASP A 1 203 ? -11.537 7.141 25.151 1.00 97.44 203 ASP A CA 1
ATOM 1647 C C . ASP A 1 203 ? -10.180 6.658 25.699 1.00 97.44 203 ASP A C 1
ATOM 1649 O O . ASP A 1 203 ? -9.129 7.133 25.275 1.00 97.44 203 ASP A O 1
ATOM 1653 N N . GLU A 1 204 ? -10.172 5.648 26.579 1.00 97.88 204 GLU A N 1
ATOM 1654 C CA . GLU A 1 204 ? -8.927 5.102 27.147 1.00 97.88 204 GLU A CA 1
ATOM 1655 C C . GLU A 1 204 ? -8.021 4.456 26.082 1.00 97.88 204 GLU A C 1
ATOM 1657 O O . GLU A 1 204 ? -6.796 4.609 26.113 1.00 97.88 204 GLU A O 1
ATOM 1662 N N . GLU A 1 205 ? -8.615 3.741 25.122 1.00 97.75 205 GLU A N 1
ATOM 1663 C CA . GLU A 1 205 ? -7.881 3.112 24.019 1.00 97.75 205 GLU A CA 1
ATOM 1664 C C . GLU A 1 205 ? -7.412 4.159 23.006 1.00 97.75 205 GLU A C 1
ATOM 1666 O O . GLU A 1 205 ? -6.283 4.078 22.524 1.00 97.75 205 GLU A O 1
ATOM 1671 N N . MET A 1 206 ? -8.243 5.163 22.712 1.00 98.06 206 MET A N 1
ATOM 1672 C CA . MET A 1 206 ? -7.858 6.304 21.882 1.00 98.06 206 MET A CA 1
ATOM 1673 C C . MET A 1 206 ? -6.611 6.993 22.458 1.00 98.06 206 MET A C 1
ATOM 1675 O O . MET A 1 206 ? -5.617 7.143 21.745 1.00 98.06 206 MET A O 1
ATOM 1679 N N . ASP A 1 207 ? -6.622 7.345 23.747 1.00 98.44 207 ASP A N 1
ATOM 1680 C CA . ASP A 1 207 ? -5.487 7.970 24.438 1.00 98.44 207 ASP A CA 1
ATOM 1681 C C . ASP A 1 207 ? -4.228 7.099 24.385 1.00 98.44 207 ASP A C 1
ATOM 1683 O O . ASP A 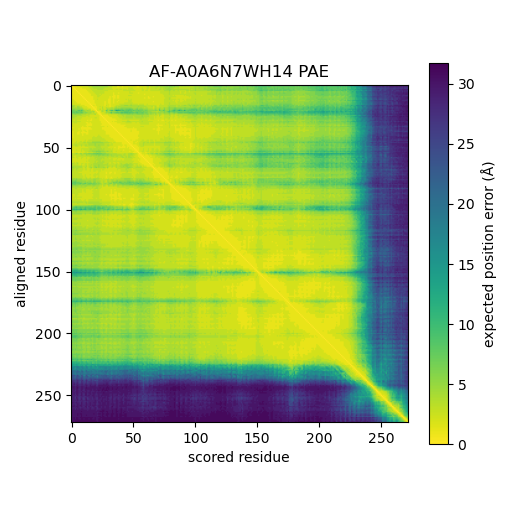1 207 ? -3.110 7.591 24.188 1.00 98.44 207 ASP A O 1
ATOM 1687 N N . TYR A 1 208 ? -4.392 5.788 24.578 1.00 98.38 208 TYR A N 1
ATOM 1688 C CA . TYR A 1 208 ? -3.295 4.837 24.460 1.00 98.38 208 TYR A CA 1
ATOM 1689 C C . TYR A 1 208 ? -2.680 4.874 23.057 1.00 98.38 208 TYR A C 1
ATOM 1691 O O . TYR A 1 208 ? -1.469 5.063 22.934 1.00 98.38 208 TYR A O 1
ATOM 1699 N N . TRP A 1 209 ? -3.489 4.763 22.003 1.00 98.25 209 TRP A N 1
ATOM 1700 C CA . TRP A 1 209 ? -2.994 4.751 20.626 1.00 98.25 209 TRP A CA 1
ATOM 1701 C C . TRP A 1 209 ? -2.386 6.086 20.198 1.00 98.25 209 TRP A C 1
ATOM 1703 O O . TRP A 1 209 ? -1.346 6.096 19.537 1.00 98.25 209 TRP A O 1
ATOM 1713 N N . GLN A 1 210 ? -2.938 7.217 20.641 1.00 98.31 210 GLN A N 1
ATOM 1714 C CA . GLN A 1 210 ? -2.336 8.531 20.403 1.00 98.31 210 GLN A CA 1
ATOM 1715 C C . GLN A 1 210 ? -0.943 8.655 21.038 1.00 98.31 210 GLN A C 1
ATOM 1717 O O . GLN A 1 210 ? -0.008 9.138 20.390 1.00 98.31 210 GLN A O 1
ATOM 1722 N N . ARG A 1 211 ? -0.772 8.186 22.284 1.00 98.44 211 ARG A N 1
ATOM 1723 C CA . ARG A 1 211 ? 0.543 8.156 22.950 1.00 98.44 211 ARG A CA 1
ATOM 1724 C C . ARG A 1 211 ? 1.515 7.227 22.230 1.00 98.44 211 ARG A C 1
ATOM 1726 O O . ARG A 1 211 ? 2.621 7.654 21.914 1.00 98.44 211 ARG A O 1
ATOM 1733 N N . THR A 1 212 ? 1.078 6.015 21.896 1.00 98.00 212 THR A N 1
ATOM 1734 C CA . THR A 1 212 ? 1.878 5.036 21.146 1.00 98.00 212 THR A CA 1
ATOM 1735 C C . THR A 1 212 ? 2.379 5.614 19.822 1.00 98.00 212 THR A C 1
ATOM 1737 O O . THR A 1 212 ? 3.560 5.493 19.504 1.00 98.00 212 THR A O 1
ATOM 1740 N N . ASN A 1 213 ? 1.520 6.312 19.072 1.00 97.88 213 ASN A N 1
ATOM 1741 C CA . ASN A 1 213 ? 1.912 6.941 17.810 1.00 97.88 213 ASN A CA 1
ATOM 1742 C C . ASN A 1 213 ? 2.952 8.055 18.009 1.00 97.88 213 ASN A C 1
ATOM 1744 O O . ASN A 1 213 ? 3.930 8.163 17.270 1.00 97.88 213 ASN A O 1
ATOM 1748 N N . LYS A 1 214 ? 2.766 8.884 19.042 1.00 98.19 214 LYS A N 1
ATOM 1749 C CA . LYS A 1 214 ? 3.722 9.939 19.395 1.00 98.19 214 LYS A CA 1
ATOM 1750 C C . LYS A 1 214 ? 5.092 9.359 19.754 1.00 98.19 214 LYS A C 1
ATOM 1752 O O . LYS A 1 214 ? 6.112 9.887 19.307 1.00 98.19 214 LYS A O 1
ATOM 1757 N N . ASP A 1 215 ? 5.116 8.279 20.529 1.00 97.94 215 ASP A N 1
ATOM 1758 C CA . ASP A 1 215 ? 6.350 7.616 20.946 1.00 97.94 215 ASP A CA 1
ATOM 1759 C C . ASP A 1 215 ? 7.061 6.940 19.768 1.00 97.94 215 ASP A C 1
ATOM 1761 O O . ASP A 1 215 ? 8.281 7.085 19.644 1.00 97.94 215 ASP A O 1
ATOM 1765 N N . LEU A 1 216 ? 6.307 6.301 18.862 1.00 97.19 216 LEU A N 1
ATOM 1766 C CA . LEU A 1 216 ? 6.817 5.731 17.611 1.00 97.19 216 LEU A CA 1
ATOM 1767 C C . LEU A 1 216 ? 7.517 6.798 16.757 1.00 97.19 216 LEU A C 1
ATOM 1769 O O . LEU A 1 216 ? 8.674 6.625 16.372 1.00 97.19 216 LEU A O 1
ATOM 1773 N N . LYS A 1 217 ? 6.857 7.939 16.518 1.00 96.50 217 LYS A N 1
ATOM 1774 C CA . LYS A 1 217 ? 7.435 9.058 15.752 1.00 96.50 217 LYS A CA 1
ATOM 1775 C C . LYS A 1 217 ? 8.701 9.598 16.411 1.00 96.50 217 LYS A C 1
ATOM 1777 O O . LYS A 1 217 ? 9.727 9.762 15.753 1.00 96.50 217 LYS A O 1
ATOM 1782 N N . ALA A 1 218 ? 8.670 9.800 17.728 1.00 96.06 218 ALA A N 1
ATOM 1783 C CA . ALA A 1 218 ? 9.836 10.259 18.473 1.00 96.06 218 ALA A CA 1
ATOM 1784 C C . ALA A 1 218 ? 10.997 9.247 18.433 1.00 96.06 218 ALA A C 1
ATOM 1786 O O . ALA A 1 218 ? 12.163 9.650 18.457 1.00 96.06 218 ALA A O 1
ATOM 1787 N N . GLN A 1 219 ? 10.700 7.944 18.400 1.00 95.88 219 GLN A N 1
ATOM 1788 C CA . GLN A 1 219 ? 11.701 6.893 18.244 1.00 95.88 219 GLN A CA 1
ATOM 1789 C C . GLN A 1 219 ? 12.326 6.912 16.850 1.00 95.88 219 GLN A C 1
ATOM 1791 O O . GLN A 1 219 ? 13.551 6.979 16.768 1.00 95.88 219 GLN A O 1
ATOM 1796 N N . CYS A 1 220 ? 11.519 6.967 15.791 1.00 93.81 220 CYS A N 1
ATOM 1797 C CA . CYS A 1 220 ? 12.012 7.077 14.418 1.00 93.81 220 CYS A CA 1
ATOM 1798 C C . CYS A 1 220 ? 12.927 8.301 14.244 1.00 93.81 220 CYS A C 1
ATOM 1800 O O . CYS A 1 220 ? 14.043 8.194 13.737 1.00 93.81 220 CYS A O 1
ATOM 1802 N N . GLU A 1 221 ? 12.551 9.464 14.786 1.00 92.19 221 GLU A N 1
ATOM 1803 C CA . GLU A 1 221 ? 13.433 10.635 14.752 1.00 92.19 221 GLU A CA 1
ATOM 1804 C C . GLU A 1 221 ? 14.777 10.405 15.464 1.00 92.19 221 GLU A C 1
ATOM 1806 O O . GLU A 1 221 ? 15.807 10.951 15.059 1.00 92.19 221 GLU A O 1
ATOM 1811 N N . ARG A 1 222 ? 14.794 9.656 16.577 1.00 91.38 222 ARG A N 1
ATOM 1812 C CA . ARG A 1 222 ? 16.045 9.304 17.271 1.00 91.38 222 ARG A CA 1
ATOM 1813 C C . ARG A 1 222 ? 16.893 8.365 16.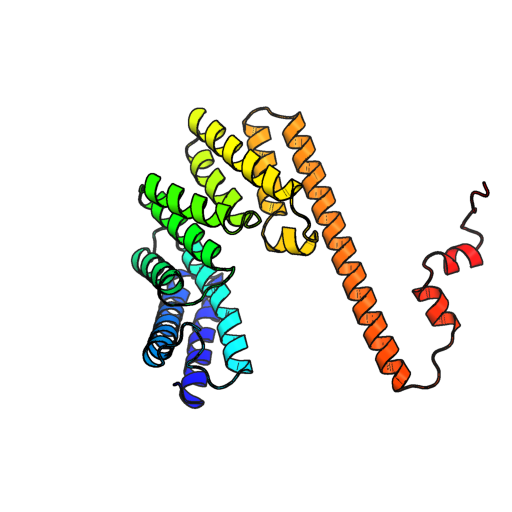418 1.00 91.38 222 ARG A C 1
ATOM 1815 O O . ARG A 1 222 ? 18.097 8.596 16.334 1.00 91.38 222 ARG A O 1
ATOM 1822 N N . GLU A 1 223 ? 16.282 7.371 15.783 1.00 90.25 223 GLU A N 1
ATOM 1823 C CA . GLU A 1 223 ? 16.946 6.429 14.876 1.00 90.25 223 GLU A CA 1
ATOM 1824 C C . GLU A 1 223 ? 17.584 7.164 13.690 1.00 90.25 223 GLU A C 1
ATOM 1826 O O . GLU A 1 223 ? 18.797 7.066 13.500 1.00 90.25 223 GLU A O 1
ATOM 1831 N N . ILE A 1 224 ? 16.832 8.023 12.993 1.00 82.44 224 ILE A N 1
ATOM 1832 C CA . ILE A 1 224 ? 17.340 8.839 11.876 1.00 82.44 224 ILE A CA 1
ATOM 1833 C C . ILE A 1 224 ? 18.494 9.744 12.329 1.00 82.44 224 ILE A C 1
ATOM 1835 O O . ILE A 1 224 ? 19.527 9.836 11.662 1.00 82.44 224 ILE A O 1
ATOM 1839 N N . ARG A 1 225 ? 18.362 10.415 13.483 1.00 82.56 225 ARG A N 1
ATOM 1840 C CA . ARG A 1 225 ? 19.444 11.256 14.027 1.00 82.56 225 ARG A CA 1
ATOM 1841 C C . ARG A 1 225 ? 20.700 10.442 14.338 1.00 82.56 225 ARG A C 1
ATOM 1843 O O . ARG A 1 225 ? 21.802 10.937 14.111 1.00 82.56 225 ARG A O 1
ATOM 1850 N N . ASN A 1 226 ? 20.554 9.233 14.871 1.00 80.12 226 ASN A N 1
ATOM 1851 C CA . ASN A 1 226 ? 21.685 8.360 15.176 1.00 80.12 226 ASN A CA 1
ATOM 1852 C C . ASN A 1 226 ? 22.349 7.830 13.902 1.00 80.12 226 ASN A C 1
ATOM 1854 O O . ASN A 1 226 ? 23.576 7.819 13.835 1.00 80.12 226 ASN A O 1
ATOM 1858 N N . HIS A 1 227 ? 21.562 7.482 12.882 1.00 77.19 227 HIS A N 1
ATOM 1859 C CA . HIS A 1 227 ? 22.076 7.070 11.580 1.00 77.19 227 HIS A CA 1
ATOM 1860 C C . HIS A 1 227 ? 22.918 8.178 10.934 1.00 77.19 227 HIS A C 1
ATOM 1862 O O . HIS A 1 227 ? 24.090 7.964 10.642 1.00 77.19 227 HIS A O 1
ATOM 1868 N N . ARG A 1 228 ? 22.390 9.407 10.855 1.00 71.25 228 ARG A N 1
ATOM 1869 C CA . ARG A 1 228 ? 23.129 10.566 10.317 1.00 71.25 228 ARG A CA 1
ATOM 1870 C C . ARG A 1 228 ? 24.419 10.862 11.083 1.00 71.25 228 ARG A C 1
ATOM 1872 O O . ARG A 1 228 ? 25.422 11.246 10.490 1.00 71.25 228 ARG A O 1
ATOM 1879 N N . LYS A 1 229 ? 24.417 10.688 12.411 1.00 65.94 229 LYS A N 1
ATOM 1880 C CA . LYS A 1 229 ? 25.639 10.813 13.225 1.00 65.94 229 LYS A CA 1
ATOM 1881 C C . LYS A 1 229 ? 26.667 9.741 12.872 1.00 65.94 229 LYS A C 1
ATOM 1883 O O . LYS A 1 229 ? 27.855 10.043 12.843 1.00 65.94 229 LYS A O 1
ATOM 1888 N N . TYR A 1 230 ? 26.220 8.514 12.628 1.00 61.91 230 TYR A N 1
ATOM 1889 C CA . TYR A 1 230 ? 27.087 7.406 12.248 1.00 61.91 230 TYR A CA 1
ATOM 1890 C C . TYR A 1 230 ? 27.658 7.584 10.834 1.00 61.91 230 TYR A C 1
ATOM 1892 O O . TYR A 1 230 ? 28.853 7.391 10.633 1.00 61.91 230 TYR A O 1
ATOM 1900 N N . GLU A 1 231 ? 26.850 8.040 9.875 1.00 66.94 231 GLU A N 1
ATOM 1901 C CA . GLU A 1 231 ? 27.325 8.419 8.539 1.00 66.94 231 GLU A CA 1
ATOM 1902 C C . GLU A 1 231 ? 28.361 9.545 8.611 1.00 66.94 231 GLU A C 1
ATOM 1904 O O . GLU A 1 231 ? 29.447 9.412 8.051 1.00 66.94 231 GLU A O 1
ATOM 1909 N N . ALA A 1 232 ? 28.081 10.608 9.373 1.00 56.72 232 ALA A N 1
ATOM 1910 C CA . ALA A 1 232 ? 29.032 11.696 9.594 1.00 56.72 232 ALA A CA 1
ATOM 1911 C C . ALA A 1 232 ? 30.330 11.208 10.264 1.00 56.72 232 ALA A C 1
ATOM 1913 O O . ALA A 1 232 ? 31.417 11.623 9.868 1.00 56.72 232 ALA A O 1
ATOM 1914 N N . TYR A 1 233 ? 30.241 10.297 11.241 1.00 55.84 233 TYR A N 1
ATOM 1915 C CA . TYR A 1 233 ? 31.411 9.666 11.858 1.00 55.84 233 TYR A CA 1
ATOM 1916 C C . TYR A 1 233 ? 32.226 8.859 10.841 1.00 55.84 233 TYR A C 1
ATOM 1918 O O . TYR A 1 233 ? 33.445 8.986 10.808 1.00 55.84 233 TYR A O 1
ATOM 1926 N N . ASN A 1 234 ? 31.573 8.070 9.987 1.00 58.56 234 ASN A N 1
ATOM 1927 C CA . ASN A 1 234 ? 32.243 7.269 8.965 1.00 58.56 234 ASN A CA 1
ATOM 1928 C C . ASN A 1 234 ? 32.897 8.125 7.879 1.00 58.56 234 ASN A C 1
ATOM 1930 O O . ASN A 1 234 ? 33.984 7.774 7.430 1.00 58.56 234 ASN A O 1
ATOM 1934 N N . ILE A 1 235 ? 32.273 9.235 7.474 1.00 63.84 235 ILE A N 1
ATOM 1935 C CA . ILE A 1 235 ? 32.882 10.212 6.560 1.00 63.84 235 ILE A CA 1
ATOM 1936 C C . ILE A 1 235 ? 34.141 10.789 7.211 1.00 63.84 235 ILE A C 1
ATOM 1938 O O . ILE A 1 235 ? 35.220 10.669 6.644 1.00 63.84 235 ILE A O 1
ATOM 1942 N N . LEU A 1 236 ? 34.035 11.292 8.446 1.00 56.59 236 LEU A N 1
ATOM 1943 C CA . LEU A 1 236 ? 35.175 11.854 9.175 1.00 56.59 236 LEU A CA 1
ATOM 1944 C C . LEU A 1 236 ? 36.289 10.830 9.422 1.00 56.59 236 LEU A C 1
ATOM 1946 O O . LEU A 1 236 ? 37.458 11.192 9.388 1.00 56.59 236 LEU A O 1
ATOM 1950 N N . TYR A 1 237 ? 35.957 9.563 9.680 1.00 52.38 237 TYR A N 1
ATOM 1951 C CA . TYR A 1 237 ? 36.938 8.500 9.912 1.00 52.38 237 TYR A CA 1
ATOM 1952 C C . TYR A 1 237 ? 37.629 8.059 8.615 1.00 52.38 237 TYR A C 1
ATOM 1954 O O . TYR A 1 237 ? 38.848 7.905 8.605 1.00 52.38 237 TYR A O 1
ATOM 1962 N N . LYS A 1 238 ? 36.884 7.930 7.507 1.00 55.19 238 LYS A N 1
ATOM 1963 C CA . LYS A 1 238 ? 37.453 7.670 6.172 1.00 55.19 238 LYS A CA 1
ATOM 1964 C C . LYS A 1 238 ? 38.306 8.840 5.677 1.00 55.19 238 LYS A C 1
ATOM 1966 O O . LYS A 1 238 ? 39.350 8.622 5.077 1.00 55.19 238 LYS A O 1
ATOM 1971 N N . GLU A 1 239 ? 37.916 10.075 5.981 1.00 50.69 239 GLU A N 1
ATOM 1972 C CA . GLU A 1 239 ? 38.744 11.259 5.733 1.00 50.69 239 GLU A CA 1
ATOM 1973 C C . GLU A 1 239 ? 39.967 11.315 6.664 1.00 50.69 239 GLU A C 1
ATOM 1975 O O . GLU A 1 239 ? 41.004 11.845 6.275 1.00 50.69 239 GLU A O 1
ATOM 1980 N N . LYS A 1 240 ? 39.911 10.705 7.857 1.00 45.91 240 LYS A N 1
ATOM 1981 C CA . LYS A 1 240 ? 41.059 10.570 8.771 1.00 45.91 240 LYS A CA 1
ATOM 1982 C C . LYS A 1 240 ? 42.109 9.563 8.289 1.00 45.91 240 LYS A C 1
ATOM 1984 O O . LYS A 1 240 ? 43.282 9.754 8.585 1.00 45.91 240 LYS A O 1
ATOM 1989 N N . GLU A 1 241 ? 41.724 8.530 7.536 1.00 47.12 241 GLU A N 1
ATOM 1990 C CA . GLU A 1 241 ? 42.688 7.683 6.805 1.00 47.12 241 GLU A CA 1
ATOM 1991 C C . GLU A 1 241 ? 43.394 8.451 5.669 1.00 47.12 241 GLU A C 1
ATOM 1993 O O . GLU A 1 241 ? 44.450 8.026 5.206 1.00 47.12 241 GLU A O 1
ATOM 1998 N N . ILE A 1 242 ? 42.854 9.604 5.253 1.00 48.91 242 ILE A N 1
ATOM 1999 C CA . ILE A 1 242 ? 43.420 10.477 4.212 1.00 48.91 242 ILE A CA 1
ATOM 2000 C C . ILE A 1 242 ? 44.163 11.688 4.816 1.00 48.91 242 ILE A C 1
ATOM 2002 O O . ILE A 1 242 ? 45.051 12.244 4.170 1.00 48.91 242 ILE A O 1
ATOM 2006 N N . ILE A 1 243 ? 43.857 12.093 6.054 1.00 44.31 243 ILE A N 1
ATOM 2007 C CA . ILE A 1 243 ? 44.430 13.283 6.695 1.00 44.31 243 ILE A CA 1
ATOM 2008 C C . ILE A 1 243 ? 44.967 12.927 8.088 1.00 44.31 243 ILE A C 1
ATOM 2010 O O . ILE A 1 243 ? 44.241 12.904 9.086 1.00 44.31 243 ILE A O 1
ATOM 2014 N N . GLU A 1 244 ? 46.284 12.712 8.169 1.00 47.56 244 GLU A N 1
ATOM 2015 C CA . GLU A 1 244 ? 47.029 12.866 9.419 1.00 47.56 244 GLU A CA 1
ATOM 2016 C C . GLU A 1 244 ? 46.746 14.270 9.985 1.00 47.56 244 GLU A C 1
ATOM 2018 O O . GLU A 1 244 ? 46.936 15.258 9.281 1.00 47.56 244 GLU A O 1
ATOM 2023 N N . THR A 1 245 ? 46.339 14.351 11.260 1.00 52.47 245 THR A N 1
ATOM 2024 C CA . THR A 1 245 ? 46.024 15.558 12.070 1.00 52.47 245 THR A CA 1
ATOM 2025 C C . THR A 1 245 ? 44.543 15.957 12.191 1.00 52.47 245 THR A C 1
ATOM 2027 O O . THR A 1 245 ? 44.098 17.009 11.747 1.00 52.47 245 THR A O 1
ATOM 2030 N N . LEU A 1 246 ? 43.776 15.171 12.954 1.00 49.06 246 LEU A N 1
ATOM 2031 C CA . LEU A 1 246 ? 42.555 15.656 13.615 1.00 49.06 246 LEU A CA 1
ATOM 2032 C C . LEU A 1 246 ? 42.783 15.653 15.132 1.00 49.06 246 LEU A C 1
ATOM 2034 O O . LEU A 1 246 ? 42.956 14.588 15.729 1.00 49.06 246 LEU A O 1
ATOM 2038 N N . ASP A 1 247 ? 42.810 16.857 15.713 1.00 52.78 247 ASP A N 1
ATOM 2039 C CA . ASP A 1 247 ? 43.027 17.152 17.137 1.00 52.78 247 ASP A CA 1
ATOM 2040 C C . ASP A 1 247 ? 42.065 16.336 18.022 1.00 52.78 247 ASP A C 1
ATOM 2042 O O . ASP A 1 247 ? 40.837 16.409 17.885 1.00 52.78 247 ASP A O 1
ATOM 2046 N N . GLU A 1 248 ? 42.627 15.550 18.945 1.00 52.59 248 GLU A N 1
ATOM 2047 C CA . GLU A 1 248 ? 41.905 14.661 19.865 1.00 52.59 248 GLU A CA 1
ATOM 2048 C C . GLU A 1 248 ? 40.817 15.383 20.678 1.00 52.59 248 GLU A C 1
ATOM 2050 O O . GLU A 1 248 ? 39.836 14.764 21.106 1.00 52.59 248 GLU A O 1
ATOM 2055 N N . ARG A 1 249 ? 40.926 16.709 20.848 1.00 50.97 249 ARG A N 1
ATOM 2056 C CA . ARG A 1 249 ? 39.895 17.522 21.507 1.00 50.97 249 ARG A CA 1
ATOM 2057 C C . ARG A 1 249 ? 38.546 17.475 20.800 1.00 50.97 249 ARG A C 1
ATOM 2059 O O . ARG A 1 249 ? 37.532 17.356 21.491 1.00 50.97 249 ARG A O 1
ATOM 2066 N N . VAL A 1 250 ? 38.534 17.544 19.468 1.00 53.78 250 VAL A N 1
ATOM 2067 C CA . VAL A 1 250 ? 37.300 17.582 18.664 1.00 53.78 250 VAL A CA 1
ATOM 2068 C C . VAL A 1 250 ? 36.601 16.224 18.706 1.00 53.78 250 VAL A C 1
ATOM 2070 O O . VAL A 1 250 ? 35.386 16.160 18.888 1.00 53.78 250 VAL A O 1
ATOM 2073 N N . LEU A 1 251 ? 37.368 15.128 18.669 1.00 52.31 251 LEU A N 1
ATOM 2074 C CA . LEU A 1 251 ? 36.820 13.782 18.854 1.00 52.31 251 LEU A CA 1
ATOM 2075 C C . LEU A 1 251 ? 36.173 13.601 20.236 1.00 52.31 251 LEU A C 1
ATOM 2077 O O . LEU A 1 251 ? 35.116 12.982 20.332 1.00 52.31 251 LEU A O 1
ATOM 2081 N N . SER A 1 252 ? 36.760 14.159 21.303 1.00 53.81 252 SER A N 1
ATOM 2082 C CA . SER A 1 252 ? 36.221 13.995 22.664 1.00 53.81 252 SER A CA 1
ATOM 2083 C C . SER A 1 252 ? 34.845 14.649 22.857 1.00 53.81 252 SER A C 1
ATOM 2085 O O . SER A 1 252 ? 34.033 14.162 23.641 1.00 53.81 252 SER A O 1
ATOM 2087 N N . GLU A 1 253 ? 34.563 15.735 22.129 1.00 53.19 253 GLU A N 1
ATOM 2088 C CA . GLU A 1 253 ? 33.294 16.468 22.221 1.00 53.19 253 GLU A CA 1
ATOM 2089 C C . GLU A 1 253 ? 32.185 15.837 21.370 1.00 53.19 253 GLU A C 1
ATOM 2091 O O . GLU A 1 253 ? 31.009 15.969 21.704 1.00 53.19 253 GLU A O 1
ATOM 2096 N N . ILE A 1 254 ? 32.555 15.101 20.318 1.00 54.09 254 ILE A N 1
ATOM 2097 C CA . ILE A 1 254 ? 31.623 14.327 19.485 1.00 54.09 254 ILE A CA 1
ATOM 2098 C C . ILE A 1 254 ? 31.255 12.996 20.163 1.00 54.09 254 ILE A C 1
ATOM 2100 O O . ILE A 1 254 ? 30.107 12.559 20.074 1.00 54.09 254 ILE A O 1
ATOM 2104 N N . LEU A 1 255 ? 32.207 12.361 20.857 1.00 50.41 255 LEU A N 1
ATOM 2105 C CA . LEU A 1 255 ? 32.043 11.018 21.429 1.00 50.41 255 LEU A CA 1
ATOM 2106 C C . LEU A 1 255 ? 31.391 10.987 22.823 1.00 50.41 255 LEU A C 1
ATOM 2108 O O . LEU A 1 255 ? 30.798 9.973 23.182 1.00 50.41 255 LEU A O 1
ATOM 2112 N N . ASP A 1 256 ? 31.453 12.071 23.604 1.00 54.28 256 ASP A N 1
ATOM 2113 C CA . ASP A 1 256 ? 30.780 12.167 24.907 1.00 54.28 256 ASP A CA 1
ATOM 2114 C C . ASP A 1 256 ? 29.941 13.456 24.993 1.00 54.28 256 ASP A C 1
ATOM 2116 O O . ASP A 1 256 ? 30.473 14.529 25.300 1.00 54.28 256 ASP A O 1
ATOM 2120 N N . PRO A 1 257 ? 28.608 13.376 24.795 1.00 51.31 257 PRO A N 1
ATOM 2121 C CA . PRO A 1 257 ? 27.707 14.529 24.879 1.00 51.31 257 PRO A CA 1
ATOM 2122 C C . PRO A 1 257 ? 27.762 15.261 26.232 1.00 51.31 257 PRO A C 1
ATOM 2124 O O . PRO A 1 257 ? 27.354 16.418 26.331 1.00 51.31 257 PRO A O 1
ATOM 2127 N N . CYS A 1 258 ? 28.280 14.614 27.285 1.00 53.06 258 CYS A N 1
ATOM 2128 C CA . CYS A 1 258 ? 28.462 15.199 28.610 1.00 53.06 258 CYS A CA 1
ATOM 2129 C C . CYS A 1 258 ? 29.858 15.807 28.837 1.00 53.06 258 CYS A C 1
ATOM 2131 O O . CYS A 1 258 ? 30.055 16.464 29.864 1.00 53.06 258 CYS A O 1
ATOM 2133 N N . ALA A 1 259 ? 30.827 15.653 27.929 1.00 55.50 259 ALA A N 1
ATOM 2134 C CA . ALA A 1 259 ? 32.186 16.184 28.102 1.00 55.50 259 ALA A CA 1
ATOM 2135 C C . ALA A 1 259 ? 32.203 17.721 28.200 1.00 55.50 259 ALA A C 1
ATOM 2137 O O . ALA A 1 259 ? 32.871 18.294 29.068 1.00 55.50 259 ALA A O 1
ATOM 2138 N N . GLY A 1 260 ? 31.390 18.399 27.384 1.00 52.50 260 GLY A N 1
ATOM 2139 C CA . GLY A 1 260 ? 31.208 19.852 27.446 1.00 52.50 260 GLY A CA 1
ATOM 2140 C C . GLY A 1 260 ? 30.513 20.327 28.731 1.00 52.50 260 GLY A C 1
ATOM 2141 O O . GLY A 1 260 ? 30.861 21.375 29.279 1.00 52.50 260 GLY A O 1
ATOM 2142 N N . CYS A 1 261 ? 29.568 19.541 29.258 1.00 55.50 261 CYS A N 1
ATOM 2143 C CA . CYS A 1 261 ? 28.848 19.836 30.502 1.00 55.50 261 CYS A CA 1
ATOM 2144 C C . CYS A 1 261 ? 29.700 19.590 31.759 1.00 55.50 261 CYS A C 1
ATOM 2146 O O . CYS A 1 261 ? 29.593 20.356 32.723 1.00 55.50 261 CYS A O 1
ATOM 2148 N N . ARG A 1 262 ? 30.575 18.572 31.736 1.00 56.44 262 ARG A N 1
ATOM 2149 C CA . ARG A 1 262 ? 31.556 18.273 32.795 1.00 56.44 262 ARG A CA 1
ATOM 2150 C C . ARG A 1 262 ? 32.641 19.351 32.886 1.00 56.44 262 ARG A C 1
ATOM 2152 O O . ARG A 1 262 ? 32.893 19.845 33.980 1.00 56.44 262 ARG A O 1
ATOM 2159 N N . LYS A 1 263 ? 33.198 19.809 31.754 1.00 55.09 263 LYS A N 1
ATOM 2160 C CA . LYS A 1 263 ? 34.189 20.911 31.722 1.00 55.09 263 LYS A CA 1
ATOM 2161 C C . LYS A 1 263 ? 33.640 22.251 32.230 1.00 55.09 263 LYS A C 1
ATOM 2163 O O . LYS A 1 263 ? 34.394 23.044 32.779 1.00 55.09 263 LYS A O 1
ATOM 2168 N N . ARG A 1 264 ? 32.338 22.514 32.058 1.00 5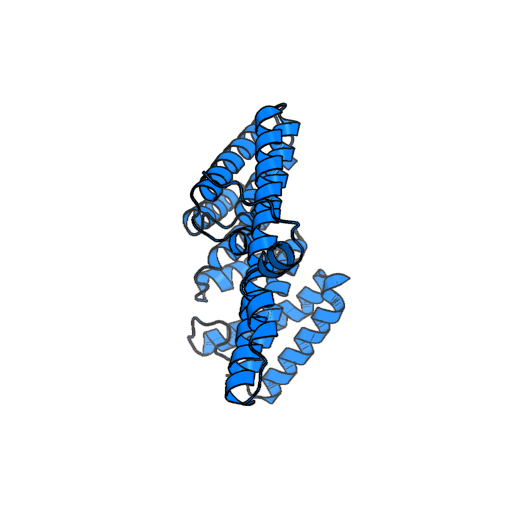5.69 264 ARG A N 1
ATOM 2169 C CA . ARG A 1 264 ? 31.679 23.767 32.488 1.00 55.69 264 ARG A CA 1
ATOM 2170 C C . ARG A 1 264 ? 31.057 23.691 33.890 1.00 55.69 264 ARG A C 1
ATOM 2172 O O . ARG A 1 264 ? 30.332 24.606 34.269 1.00 55.69 264 ARG A O 1
ATOM 2179 N N . GLY A 1 265 ? 31.278 22.600 34.631 1.00 50.72 265 GLY A N 1
ATOM 2180 C CA . GLY A 1 265 ? 30.759 22.423 35.993 1.00 50.72 265 GLY A CA 1
ATOM 2181 C C . GLY A 1 265 ? 29.228 22.366 36.106 1.00 50.72 265 GLY A C 1
ATOM 2182 O O . GLY A 1 265 ? 28.692 22.568 37.192 1.00 50.72 265 GLY A O 1
ATOM 2183 N N . LYS A 1 266 ? 28.502 22.116 35.004 1.00 54.59 266 LYS A N 1
ATOM 2184 C CA . LYS A 1 266 ? 27.023 22.120 34.980 1.00 54.59 266 LYS A CA 1
ATOM 2185 C C . LYS A 1 266 ? 26.395 20.740 35.187 1.00 54.59 266 LYS A C 1
ATOM 2187 O O . LYS A 1 266 ? 25.211 20.658 35.500 1.00 54.59 266 LYS A O 1
ATOM 2192 N N . CYS A 1 267 ? 27.169 19.662 35.065 1.00 50.31 267 CYS A N 1
ATOM 2193 C CA . CYS A 1 267 ? 26.731 18.329 35.475 1.00 50.31 267 CYS A CA 1
ATOM 2194 C C . CYS A 1 267 ? 27.056 18.111 36.954 1.00 50.31 267 CYS A C 1
ATOM 2196 O O . CYS A 1 267 ? 28.194 17.806 37.302 1.00 50.31 267 CYS A O 1
ATOM 2198 N N . LYS A 1 268 ? 26.049 18.213 37.827 1.00 50.03 268 LYS A N 1
ATOM 2199 C CA . LYS A 1 268 ? 26.124 17.571 39.143 1.00 50.03 268 LYS A CA 1
ATOM 2200 C C . LYS A 1 268 ? 25.993 16.069 38.916 1.00 50.03 268 LYS A C 1
ATOM 2202 O O . LYS A 1 268 ? 24.893 15.574 38.686 1.00 50.03 268 LYS A O 1
ATOM 2207 N N . SER A 1 269 ? 27.111 15.352 38.939 1.00 44.12 269 SER A N 1
ATOM 2208 C CA . SER A 1 269 ? 27.083 13.909 39.154 1.00 44.12 269 SER A CA 1
ATOM 2209 C C . SER A 1 269 ? 26.291 13.651 40.436 1.00 44.12 269 SER A C 1
ATOM 2211 O O . SER A 1 269 ? 26.706 14.089 41.509 1.00 44.12 269 SER A O 1
ATOM 2213 N N . LYS A 1 270 ? 25.150 12.9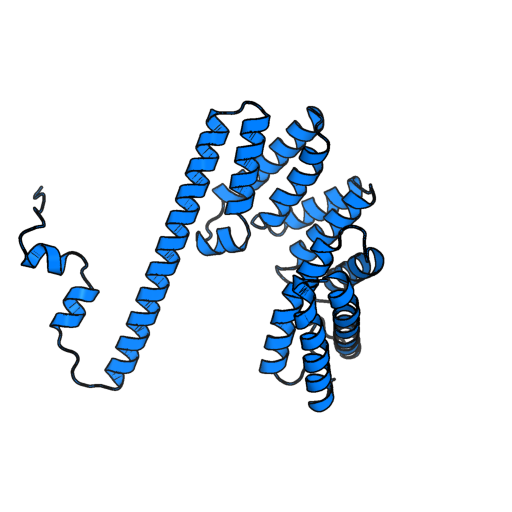64 40.341 1.00 40.25 270 LYS A N 1
ATOM 2214 C CA . LYS A 1 270 ? 24.645 12.227 41.498 1.00 40.25 270 LYS A CA 1
ATOM 2215 C C . LYS A 1 270 ? 25.629 11.079 41.707 1.00 40.25 270 LYS A C 1
ATOM 2217 O O . LYS A 1 270 ? 25.588 10.090 40.985 1.00 40.25 270 LYS A O 1
ATOM 2222 N N . SER A 1 271 ? 26.586 11.284 42.603 1.00 34.56 271 SER A N 1
ATOM 2223 C CA . SER A 1 271 ? 27.266 10.179 43.267 1.00 34.56 271 SER A CA 1
ATOM 2224 C C . SER A 1 271 ? 26.235 9.412 44.098 1.00 34.56 271 SER A C 1
ATOM 2226 O O . SER A 1 271 ? 25.327 10.044 44.640 1.00 34.56 271 SER A O 1
ATOM 2228 N N . ALA A 1 272 ? 26.402 8.087 44.086 1.00 36.56 272 ALA A N 1
ATOM 2229 C CA . ALA A 1 272 ? 25.651 7.021 44.753 1.00 36.56 272 ALA A CA 1
ATOM 2230 C C . ALA A 1 272 ? 24.864 7.404 46.016 1.00 36.56 272 ALA A C 1
ATOM 2232 O O . ALA A 1 272 ? 25.427 8.118 46.876 1.00 36.56 272 ALA A O 1
#

Mean predicted aligned error: 9.57 Å

Solvent-accessible surface area (backbone atoms only — not comparable to full-atom values): 14454 Å² total; per-residue (Å²): 111,55,51,72,69,58,50,51,51,51,52,58,48,45,51,61,18,60,79,26,41,93,82,36,38,71,63,14,43,65,45,42,51,53,52,49,50,53,41,45,51,38,6,50,76,68,72,38,42,46,60,58,66,23,48,80,49,69,69,60,42,53,53,55,55,57,52,47,58,52,52,56,47,37,50,58,73,43,54,78,53,64,47,67,60,46,50,49,51,33,49,47,46,68,74,60,30,72,45,72,91,55,43,36,57,37,29,34,50,45,16,54,44,26,48,77,71,67,40,50,71,62,13,49,54,32,37,53,52,23,42,68,76,42,48,67,43,21,54,51,40,39,53,60,19,48,64,25,47,76,66,74,38,74,69,32,40,53,50,18,50,55,43,40,51,52,40,48,50,35,58,73,70,52,88,69,54,47,55,60,40,46,76,30,26,40,52,61,28,33,51,52,45,19,55,51,26,50,78,69,72,35,57,72,59,16,54,49,31,52,51,52,36,53,50,42,53,56,44,23,55,49,51,54,54,50,50,54,52,50,52,52,48,51,50,54,51,58,49,44,79,75,40,90,85,74,65,68,69,61,54,47,54,72,75,33,85,56,49,65,36,54,76,67,70,69,57,78,77,82,72,132

Foldseek 3Di:
DDDPVRLVVLVVLLVVLVVCLVPHLLVSCVSVLVSQVVQLVQCVVVVHLASNPNPPDPVSSVVVVVSVVSNLVSLLVCQQNCLVSLLVVLCSNLPRHDPDLCNLSSLLSNLSNCLSVVVNVSSCVSLVVSCVSPVLLLVSLLSVLVSLVVVVDPVSLVVSLVSLVSSV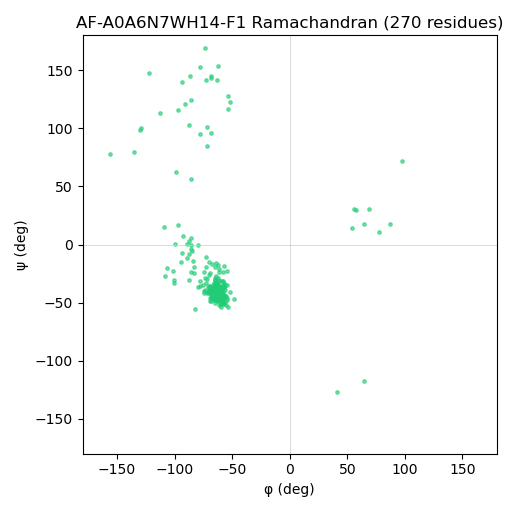VSVVPDPDFLLVSVVSPVLVNLQSNLVSCVVVVVPVSSVVSVVVSVVSVVRNVVVVVVVVLVVVVVVVVVVCVVDDDDDVVVVVVSVDVCPVVVVVVNDPPPDD

Nearest PDB structures (foldseek):
  8dth-assembly1_A  TM=4.525E-01  e=9.896E-02  Arabidopsis thaliana
  7tb1-assembly2_B  TM=6.767E-01  e=2.045E+00  Homo sapiens
  6ww7-assembly1_B  TM=3.195E-01  e=1.183E-01  Homo sapiens
  2dba-assembly1_A  TM=5.910E-01  e=1.096E+00  Homo sapiens
  7kzv-assembly1_G  TM=5.146E-01  e=3.192E+00  Homo sapiens

Radius of gyration: 24.4 Å; Cα contacts (8 Å, |Δi|>4): 270; chains: 1; bounding box: 70×40×72 Å

Secondary structure (DSSP, 8-state):
---HHHHHHHHHHHHHHHHHHTT-HHHHHHHHHHHHHHHHHHHHHTT-SSTTTT---HHHHHHHHHHHHHHHHHHHHTTTTTHHHHHHHHHHHHHHS--GGGHHHHHHHHHHHHHHTT-HHHHHHHHHHHHHH-TT-HHHHHHHHHHHHTT--HHHHHHHHHHHHHHHHHHHH--S-HHHHHHTTHHHHHHHHHHHHHHTT-HHHHHHHHHHHHHHHHHHHHHHHHHHHHHHHHHHHHHHTT-S---HHHHHHHH-TTHHHHHTT-------

Sequence (272 aa):
MFTEIETDVLLEEIAQGDELYESDANRAIDIWYSVFLKIANESKAMKSTYLYAGIRDYWKAMEISGWFDDLVSAFFWSGRNREKEREEFCKIMMNDFDTGNIRNVFQVNLADLFYLQGKENEANALVENALADYPVNFFGWQRYAEHYTKKETKKDMNKAYRICERGAAAFLNSRMDASILIENGADIFIAGFAALCESLGKDEEMDYWQRTNKDLKAQCEREIRNHRKYEAYNILYKEKEIIETLDERVLSEILDPCAGCRKRGKCKSKSA

pLDDT: mean 86.37, std 15.82, range [34.56, 98.5]